Protein AF-A0A7S4PEE1-F1 (afdb_monomer)

Radius of gyration: 22.53 Å; Cα contacts (8 Å, |Δi|>4): 387; chains: 1; bounding box: 58×40×66 Å

Nearest PDB structures (foldseek):
  5b7s-assembly1_B  TM=8.018E-01  e=1.193E-09  Thermococcus onnurineus NA1
  8ztp-assembly1_B  TM=8.284E-01  e=3.392E-07  Mycoplasmoides pneumoniae 19294
  1qz9-assembly1_A-2  TM=7.406E-01  e=3.010E-06  Pseudomonas fluorescens
  5v1x-assembly2_D  TM=5.274E-01  e=1.850E-03  Neurospora crassa OR74A
  5uts-assembly4_A  TM=5.933E-01  e=1.191E-02  Neurospora crassa OR74A

pLDDT: mean 91.36, std 9.83, range [43.38, 98.56]

InterPro domains:
  IPR000192 Aminotransferase class V domain [PF00266] (47-236)
  IPR015421 Pyridoxal phosphate-dependent transferase, major domain [G3DSA:3.40.640.10] (2-152)
  IPR015424 Pyridoxal phosphate-dependent transferase [SSF53383] (45-246)

Secondary structure (DSSP, 8-state):
-PPEEEEEEEESB-TTT-BBP-TTHHHHHHTTHHHHHHT--S-EEEEEEEE-TTHHHHS---SSSS---SEEEEEHHHHHS-STT-EEEEE-GGGGGG----S--TTSEEEE-SSSS-EEE-SSHHHHH--SS--HHHHHHHHHHHHHHHHH-HHHHHHHHHHHHHHHHHHHHH-B-TTS-BSEEEESSPTT--TTTB-S--EEEEB-TTSPBPPHHHHHHHHHHTT-----S--S-HHHHHHHH---GGGG--

Organism: Guillardia theta (NCBI:txid55529)

Mean predicted aligned error: 5.81 Å

Sequence (254 aa):
EQTTFSLFAFPAECNFSGQKLDLSWTERVQAGALNQLLGCGGDTRWKVLLDAAKHASTSPLRLDGEHKPDFITLSFYKMFGYPTGLGALLIRRESAACLEKKTFAGGTVLAARADDDMFVLRESLHERLEDGTIPFLSIMAAELGLRHLEEIGMEGIEQHTWSLRDFFASELGKMRHANGRKAAMVYGPPPSSPSSAVGSICCFNMLQPAGGLLDYSHVEELACLVGINLRTGSFCNPGANKEMLGHTSEDVEL

Solvent-accessible surface area (backbone atoms only — not comparable to full-atom values): 14707 Å² total; per-residue (Å²): 133,86,84,45,73,42,82,48,74,50,55,44,22,40,91,60,34,9,32,38,50,75,59,67,53,40,60,44,36,58,72,42,52,54,32,68,74,70,66,46,90,68,74,57,48,50,41,33,35,35,36,29,35,59,31,52,36,48,34,73,79,65,84,86,48,92,62,75,52,39,28,37,38,41,35,44,28,58,47,58,66,44,37,77,99,47,64,48,75,50,66,34,76,91,49,52,80,76,68,75,78,92,72,79,50,55,73,10,50,74,49,72,52,92,92,49,95,53,67,40,63,40,89,51,69,62,47,46,72,45,67,42,82,74,64,60,70,46,54,59,42,40,52,55,38,53,52,52,45,63,75,67,33,43,67,55,45,25,55,52,40,25,50,54,28,35,52,51,49,44,53,44,68,66,39,55,37,97,87,70,41,59,31,41,48,77,46,57,71,60,63,86,60,52,69,86,47,30,47,59,46,72,33,69,47,46,33,34,88,89,64,47,78,46,62,58,68,61,53,43,54,57,32,48,78,73,74,40,86,69,95,72,81,86,64,104,42,66,66,59,48,32,71,76,70,64,49,52,79,72,77,71,62,128

Foldseek 3Di:
DDAAEDEDEDECADPAQQFGDDLVVQVCVQVPVVCVVVVVVPRHGYAYEYECQQVLQQADDDCPDPRHGQWYKYDLCSNFNDDPPDIDIDGDPVSLVVPDDPDAAPQQWPDDDPVDGDTHGDPDSCSNVPHDDDPVVRVVVSVVSVVVCVVCDSVNSLVVLLVVLLVVQVVQQPDADPVRHRQKDWHHDHRPDDSSGGGNDIHMFGADNVGHTDDVVVVQVVCVVVPHHDDDDDDPCVPCCCVPVVDDPVNVDD

Structure (mmCIF, N/CA/C/O backbone):
data_AF-A0A7S4PEE1-F1
#
_entry.id   AF-A0A7S4PEE1-F1
#
loop_
_atom_site.group_PDB
_atom_site.id
_atom_site.type_symbol
_atom_site.label_atom_id
_atom_site.label_alt_id
_atom_site.label_comp_id
_atom_site.label_asym_id
_atom_site.label_entity_id
_atom_site.label_seq_id
_atom_site.pdbx_PDB_ins_code
_atom_site.Cartn_x
_atom_site.Cartn_y
_atom_site.Cartn_z
_atom_si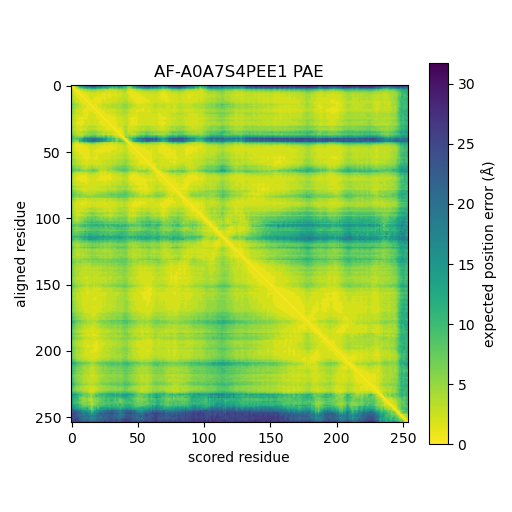te.occupancy
_atom_site.B_iso_or_equiv
_atom_site.auth_seq_id
_atom_site.auth_comp_id
_atom_site.auth_asym_id
_atom_site.auth_atom_id
_atom_site.pdbx_PDB_model_num
ATOM 1 N N . GLU A 1 1 ? 33.370 2.812 -14.722 1.00 50.28 1 GLU A N 1
ATOM 2 C CA . GLU A 1 1 ? 32.944 2.264 -13.418 1.00 50.28 1 GLU A CA 1
ATOM 3 C C . GLU A 1 1 ? 31.461 1.947 -13.481 1.00 50.28 1 GLU A C 1
ATOM 5 O O . GLU A 1 1 ? 30.695 2.774 -13.967 1.00 50.28 1 GLU A O 1
ATOM 10 N N . GLN A 1 2 ? 31.069 0.733 -13.098 1.00 65.31 2 GLN A N 1
ATOM 11 C CA . GLN A 1 2 ? 29.665 0.329 -13.080 1.00 65.31 2 GLN A CA 1
ATOM 12 C C . GLN A 1 2 ? 29.010 0.952 -11.844 1.00 65.31 2 GLN A C 1
ATOM 14 O O . GLN A 1 2 ? 29.495 0.777 -10.732 1.00 65.31 2 GLN A O 1
ATOM 19 N N . THR A 1 3 ? 27.955 1.743 -12.041 1.00 79.62 3 THR A N 1
ATOM 20 C CA . THR A 1 3 ? 27.222 2.348 -10.922 1.00 79.62 3 THR A CA 1
ATOM 21 C C . THR A 1 3 ? 26.394 1.266 -10.236 1.00 79.62 3 THR A C 1
ATOM 23 O O . THR A 1 3 ? 25.514 0.685 -10.865 1.00 79.62 3 THR A O 1
ATOM 26 N N . THR A 1 4 ? 26.659 1.002 -8.957 1.00 88.06 4 THR A N 1
ATOM 27 C CA . THR A 1 4 ? 25.828 0.106 -8.143 1.00 88.06 4 THR A CA 1
ATOM 28 C C . THR A 1 4 ? 24.568 0.844 -7.696 1.00 88.06 4 THR A C 1
ATOM 30 O O . THR A 1 4 ? 24.639 1.991 -7.246 1.00 88.06 4 THR A O 1
ATOM 33 N N . PHE A 1 5 ? 23.414 0.188 -7.820 1.00 91.88 5 PHE A N 1
ATOM 34 C CA . PHE A 1 5 ? 22.136 0.698 -7.329 1.00 91.88 5 PHE A CA 1
ATOM 35 C C . PHE A 1 5 ? 21.636 -0.148 -6.159 1.00 91.88 5 PHE A C 1
ATOM 37 O O . PHE A 1 5 ? 21.663 -1.376 -6.222 1.00 91.88 5 PHE A O 1
ATOM 44 N N . SER A 1 6 ? 21.126 0.519 -5.127 1.00 93.88 6 SER A N 1
ATOM 45 C CA . SER A 1 6 ? 20.421 -0.103 -4.002 1.00 93.88 6 SER A CA 1
ATOM 46 C C . SER A 1 6 ? 18.966 0.350 -3.996 1.00 93.88 6 SER A C 1
ATOM 48 O O . SER A 1 6 ? 18.665 1.462 -4.423 1.00 93.88 6 SER A O 1
ATOM 50 N N . LEU A 1 7 ? 18.055 -0.491 -3.506 1.00 95.44 7 LEU A N 1
ATOM 51 C CA . LEU A 1 7 ? 16.626 -0.184 -3.455 1.00 95.44 7 LEU A CA 1
ATOM 52 C C . LEU A 1 7 ? 16.170 0.007 -2.010 1.00 95.44 7 LEU A C 1
ATOM 54 O O . LEU A 1 7 ? 16.352 -0.877 -1.176 1.00 95.44 7 LEU A O 1
ATOM 58 N N . PHE A 1 8 ? 15.531 1.137 -1.738 1.00 97.06 8 PHE A N 1
ATOM 59 C CA . PHE A 1 8 ? 14.752 1.359 -0.530 1.00 97.06 8 PHE A CA 1
ATOM 60 C C . PHE A 1 8 ? 13.270 1.323 -0.890 1.00 97.06 8 PHE A C 1
ATOM 62 O O . PHE A 1 8 ? 12.817 2.101 -1.730 1.00 97.06 8 PHE A O 1
ATOM 69 N N . ALA A 1 9 ? 12.523 0.412 -0.272 1.00 97.62 9 ALA A N 1
ATOM 70 C CA . ALA A 1 9 ? 11.093 0.262 -0.497 1.00 97.62 9 ALA A CA 1
ATOM 71 C C . ALA A 1 9 ? 10.323 0.556 0.790 1.00 97.62 9 ALA A C 1
ATOM 73 O O . ALA A 1 9 ? 10.669 0.029 1.847 1.00 97.62 9 ALA A O 1
ATOM 74 N N . PHE A 1 10 ? 9.274 1.372 0.703 1.00 96.88 10 PHE A N 1
ATOM 75 C CA . PHE A 1 10 ? 8.398 1.652 1.841 1.00 96.88 10 PHE A CA 1
ATOM 76 C C . PHE A 1 10 ? 6.953 1.897 1.386 1.00 96.88 10 PHE A C 1
ATOM 78 O O . PHE A 1 10 ? 6.737 2.370 0.267 1.00 96.88 10 PHE A O 1
ATOM 85 N N . PRO A 1 11 ? 5.949 1.560 2.216 1.00 96.31 11 PRO A N 1
ATOM 86 C CA . PRO A 1 11 ? 4.557 1.806 1.877 1.00 96.31 11 PRO A CA 1
ATOM 87 C C . PRO A 1 11 ? 4.193 3.280 2.049 1.00 96.31 11 PRO A C 1
ATOM 89 O O . PRO A 1 11 ? 4.623 3.924 3.001 1.00 96.31 11 PRO A O 1
ATOM 92 N N . ALA A 1 12 ? 3.331 3.793 1.175 1.00 97.12 12 ALA A N 1
ATOM 93 C CA . ALA A 1 12 ? 2.691 5.095 1.359 1.00 97.12 12 ALA A CA 1
ATOM 94 C C . ALA A 1 12 ? 1.651 5.061 2.497 1.00 97.12 12 ALA A C 1
ATOM 96 O O . ALA A 1 12 ? 1.505 6.030 3.236 1.00 97.12 12 ALA A O 1
ATOM 97 N N . GLU A 1 13 ? 0.965 3.925 2.671 1.00 96.38 13 GLU A N 1
ATOM 98 C CA . GLU A 1 13 ? -0.002 3.680 3.747 1.00 96.38 13 GLU A CA 1
ATOM 99 C C . GLU A 1 13 ? 0.229 2.291 4.353 1.00 96.38 13 GLU A C 1
ATOM 101 O O . GLU A 1 13 ? 0.252 1.280 3.645 1.00 96.38 13 GLU A O 1
ATOM 106 N N . CYS A 1 14 ? 0.377 2.229 5.674 1.00 94.06 14 CYS A N 1
ATOM 107 C CA . CYS A 1 14 ? 0.522 0.983 6.411 1.00 94.06 14 CYS A CA 1
ATOM 108 C C . CYS A 1 14 ? -0.762 0.148 6.325 1.00 94.06 14 CYS A C 1
ATOM 110 O O . CYS A 1 14 ? -1.824 0.565 6.783 1.00 94.06 14 CYS A O 1
ATOM 112 N N . ASN A 1 15 ? -0.648 -1.078 5.812 1.00 91.50 15 ASN A N 1
ATOM 113 C CA . ASN A 1 15 ? -1.762 -2.025 5.691 1.00 91.50 15 ASN A CA 1
ATOM 114 C C . ASN A 1 15 ? -2.318 -2.548 7.034 1.00 91.50 15 ASN A C 1
ATOM 116 O O . ASN A 1 15 ? -3.347 -3.219 7.025 1.00 91.50 15 ASN A O 1
ATOM 120 N N . PHE A 1 16 ? -1.644 -2.263 8.154 1.00 91.56 16 PHE A N 1
ATOM 121 C CA . PHE A 1 16 ? -2.054 -2.647 9.506 1.00 91.56 16 PHE A CA 1
ATOM 122 C C . PHE A 1 16 ? -2.686 -1.471 10.258 1.00 91.56 16 PHE A C 1
ATOM 124 O O . PHE A 1 16 ? -3.831 -1.544 10.684 1.00 91.56 16 PHE A O 1
ATOM 131 N N . SER A 1 17 ? -1.956 -0.364 10.417 1.00 91.62 17 SER A N 1
ATOM 132 C CA . SER A 1 17 ? -2.408 0.775 11.229 1.00 91.62 17 SER A CA 1
ATOM 133 C C . SER A 1 17 ? -3.211 1.812 10.443 1.00 91.62 17 SER A C 1
ATOM 135 O O . SER A 1 17 ? -3.783 2.720 11.044 1.00 91.62 17 SER A O 1
ATOM 137 N N . GLY A 1 18 ? -3.199 1.740 9.109 1.00 94.50 18 GLY A N 1
ATOM 138 C CA . GLY A 1 18 ? -3.720 2.793 8.237 1.00 94.50 18 GLY A CA 1
ATOM 139 C C . GLY A 1 18 ? -2.886 4.068 8.245 1.00 94.50 18 GLY A C 1
ATOM 140 O O . GLY A 1 18 ? -3.277 5.038 7.609 1.00 94.50 18 GLY A O 1
ATOM 141 N N . GLN A 1 19 ? -1.761 4.112 8.961 1.00 96.00 19 GLN A N 1
ATOM 142 C CA . GLN A 1 19 ? -0.909 5.296 9.009 1.00 96.00 19 GLN A CA 1
ATOM 143 C C . GLN A 1 19 ? -0.337 5.597 7.623 1.00 96.00 19 GLN A C 1
ATOM 145 O O . GLN A 1 19 ? 0.240 4.709 6.994 1.00 96.00 19 GLN A O 1
ATOM 150 N N . LYS A 1 20 ? -0.450 6.849 7.181 1.00 96.56 20 LYS A N 1
ATOM 151 C CA . LYS A 1 20 ? 0.252 7.351 5.998 1.00 96.56 20 LYS A CA 1
ATOM 152 C C . LYS A 1 20 ? 1.668 7.761 6.396 1.00 96.56 20 LYS A C 1
ATOM 154 O O . LYS A 1 20 ? 1.852 8.463 7.392 1.00 96.56 20 LYS A O 1
ATOM 159 N N . LEU A 1 21 ? 2.664 7.245 5.679 1.00 95.38 21 LEU A N 1
ATOM 160 C CA . LEU A 1 21 ? 4.075 7.463 6.000 1.00 95.38 21 LEU A CA 1
ATOM 161 C C . LEU A 1 21 ? 4.574 8.786 5.410 1.00 95.38 21 LEU A C 1
ATOM 163 O O . LEU A 1 21 ? 4.029 9.304 4.437 1.00 95.38 21 LEU A O 1
ATOM 167 N N . ASP A 1 22 ? 5.638 9.315 6.009 1.00 95.12 22 ASP A N 1
ATOM 168 C CA . ASP A 1 22 ? 6.299 10.527 5.538 1.00 95.12 22 ASP A CA 1
ATOM 169 C C . ASP A 1 22 ? 7.005 10.270 4.200 1.00 95.12 22 ASP A C 1
ATOM 171 O O . ASP A 1 22 ? 8.029 9.587 4.122 1.00 95.12 22 ASP A O 1
ATOM 175 N N . LEU A 1 23 ? 6.447 10.841 3.134 1.00 96.06 23 LEU A N 1
ATOM 176 C CA . LEU A 1 23 ? 6.973 10.687 1.784 1.00 96.06 23 LEU A CA 1
ATOM 177 C C . LEU A 1 23 ? 8.313 11.412 1.579 1.00 96.06 23 LEU A C 1
ATOM 179 O O . LEU A 1 23 ? 9.017 11.061 0.628 1.00 96.06 23 LEU A O 1
ATOM 183 N N . SER A 1 24 ? 8.720 12.315 2.489 1.00 96.31 24 SER A N 1
ATOM 184 C CA . SER A 1 24 ? 10.022 13.010 2.457 1.00 96.31 24 SER A CA 1
ATOM 185 C C . SER A 1 24 ? 11.221 12.065 2.562 1.00 96.31 24 SER A C 1
ATOM 187 O O . SER A 1 24 ? 12.362 12.418 2.244 1.00 96.31 24 SER A O 1
ATOM 189 N N . TRP A 1 25 ? 10.983 10.824 2.998 1.00 96.81 25 TRP A N 1
ATOM 190 C CA . TRP A 1 25 ? 11.991 9.769 2.975 1.00 96.81 25 TRP A CA 1
ATOM 191 C C . TRP A 1 25 ? 12.516 9.527 1.566 1.00 96.81 25 TRP A C 1
ATOM 193 O O . TRP A 1 25 ? 13.685 9.185 1.414 1.00 96.81 25 TRP A O 1
ATOM 203 N N . THR A 1 26 ? 11.692 9.769 0.548 1.00 97.06 26 THR A N 1
ATOM 204 C CA . THR A 1 26 ? 12.081 9.674 -0.856 1.00 97.06 26 THR A CA 1
ATOM 205 C C . THR A 1 26 ? 13.315 10.524 -1.147 1.00 97.06 26 THR A C 1
ATOM 207 O O . THR A 1 26 ? 14.362 9.994 -1.524 1.00 97.06 26 THR A O 1
ATOM 210 N N . GLU A 1 27 ? 13.230 11.827 -0.893 1.00 96.00 27 GLU A N 1
ATOM 211 C CA . GLU A 1 27 ? 14.296 12.781 -1.202 1.00 96.00 27 GLU A CA 1
ATOM 212 C C . GLU A 1 27 ? 15.508 12.542 -0.305 1.00 96.00 27 GLU A C 1
ATOM 214 O O . GLU A 1 27 ? 16.647 12.561 -0.769 1.00 96.00 27 GLU A O 1
ATOM 219 N N . ARG A 1 28 ? 15.278 12.257 0.982 1.00 96.12 28 ARG A N 1
ATOM 220 C CA . ARG A 1 28 ? 16.356 11.985 1.946 1.00 96.12 28 ARG A CA 1
ATOM 221 C C . ARG A 1 28 ? 17.183 10.769 1.538 1.00 96.12 28 ARG A C 1
ATOM 223 O O . ARG A 1 28 ? 18.412 10.803 1.614 1.00 96.12 28 ARG A O 1
ATOM 230 N N . VAL A 1 29 ? 16.526 9.696 1.109 1.00 95.88 29 VAL A N 1
ATOM 231 C CA . VAL A 1 29 ? 17.192 8.463 0.680 1.00 95.88 29 VAL A CA 1
ATOM 232 C C . VAL A 1 29 ? 17.929 8.678 -0.638 1.00 95.88 29 VAL A C 1
ATOM 234 O O . VAL A 1 29 ? 19.100 8.310 -0.730 1.00 95.88 29 VAL A O 1
ATOM 237 N N . GLN A 1 30 ? 17.302 9.336 -1.618 1.00 94.62 30 GLN A N 1
ATOM 238 C CA . GLN A 1 30 ? 17.948 9.693 -2.888 1.00 94.62 30 GLN A CA 1
ATOM 239 C C . GLN A 1 30 ? 19.162 10.620 -2.682 1.00 94.62 30 GLN A C 1
ATOM 241 O O . GLN A 1 30 ? 20.153 10.498 -3.401 1.00 94.62 30 GLN A O 1
ATOM 246 N N . ALA A 1 31 ? 19.136 11.480 -1.657 1.00 93.50 31 ALA A N 1
ATOM 247 C CA . ALA A 1 31 ? 20.257 12.328 -1.241 1.00 93.50 31 ALA A CA 1
ATOM 248 C C . ALA A 1 31 ? 21.351 11.586 -0.441 1.00 93.50 31 ALA A C 1
ATOM 250 O O . ALA A 1 31 ? 22.338 12.196 -0.031 1.00 93.50 31 ALA A O 1
ATOM 251 N N . GLY A 1 32 ? 21.208 10.276 -0.217 1.00 91.94 32 GLY A N 1
ATOM 252 C CA . GLY A 1 32 ? 22.234 9.444 0.411 1.00 91.94 32 GLY A CA 1
ATOM 253 C C . GLY A 1 32 ? 22.136 9.320 1.933 1.00 91.94 32 GLY A C 1
ATOM 254 O O . GLY A 1 32 ? 23.104 8.884 2.555 1.00 91.94 32 GLY A O 1
ATOM 255 N N . ALA A 1 33 ? 20.992 9.630 2.555 1.00 93.50 33 ALA A N 1
ATOM 256 C CA . ALA A 1 33 ? 20.817 9.455 4.004 1.00 93.50 33 ALA A CA 1
ATOM 257 C C . ALA A 1 33 ? 21.117 8.017 4.477 1.00 93.50 33 ALA A C 1
ATOM 259 O O . ALA A 1 33 ? 21.686 7.823 5.551 1.00 93.50 33 ALA A O 1
ATOM 260 N N . LEU A 1 34 ? 20.796 7.004 3.663 1.00 93.25 34 LEU A N 1
ATOM 261 C CA . LEU A 1 34 ? 21.088 5.605 3.994 1.00 93.25 34 LEU A CA 1
ATOM 262 C C . LEU A 1 34 ? 22.569 5.243 3.867 1.00 93.25 34 LEU A C 1
ATOM 264 O O . LEU A 1 34 ? 23.019 4.366 4.596 1.00 93.25 34 LEU A O 1
ATOM 268 N N . ASN A 1 35 ? 23.341 5.939 3.025 1.00 90.88 35 ASN A N 1
ATOM 269 C CA . ASN A 1 35 ? 24.792 5.736 2.964 1.00 90.88 35 ASN A CA 1
ATOM 270 C C . ASN A 1 35 ? 25.446 6.093 4.304 1.00 90.88 35 ASN A C 1
ATOM 272 O O . ASN A 1 35 ? 26.282 5.353 4.814 1.00 90.88 35 ASN A O 1
ATOM 276 N N . GLN A 1 36 ? 24.999 7.193 4.916 1.00 84.88 36 GLN A N 1
ATOM 277 C CA . GLN A 1 36 ? 25.465 7.610 6.239 1.00 84.88 36 GLN A CA 1
ATOM 278 C C . GLN A 1 36 ? 25.001 6.645 7.334 1.00 84.88 36 GLN A C 1
ATOM 280 O O . GLN A 1 36 ? 25.796 6.260 8.187 1.00 84.88 36 GLN A O 1
ATOM 285 N N . LEU A 1 37 ? 23.727 6.237 7.300 1.00 89.12 37 LEU A N 1
ATOM 286 C CA . LEU A 1 37 ? 23.137 5.375 8.326 1.00 89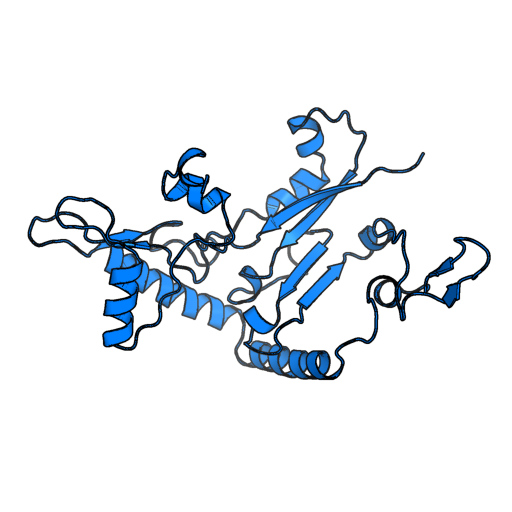.12 37 LEU A CA 1
ATOM 287 C C . LEU A 1 37 ? 23.744 3.965 8.343 1.00 89.12 37 LEU A C 1
ATOM 289 O O . LEU A 1 37 ? 23.946 3.399 9.413 1.00 89.12 37 LEU A O 1
ATOM 293 N N . LEU A 1 38 ? 24.005 3.392 7.167 1.00 89.19 38 LEU A N 1
ATOM 294 C CA . LEU A 1 38 ? 24.466 2.009 7.021 1.00 89.19 38 LEU A CA 1
ATOM 295 C C . LEU A 1 38 ? 25.992 1.889 6.909 1.00 89.19 38 LEU A C 1
ATOM 297 O O . LEU A 1 38 ? 26.509 0.777 6.839 1.00 89.19 38 LEU A O 1
ATOM 301 N N . GLY A 1 39 ? 26.720 3.009 6.867 1.00 83.44 39 GLY A N 1
ATOM 302 C CA . GLY A 1 39 ? 28.176 3.007 6.717 1.00 83.44 39 GLY A CA 1
ATOM 303 C C . GLY A 1 39 ? 28.666 2.474 5.365 1.00 83.44 39 GLY A C 1
ATOM 304 O O . GLY A 1 39 ? 29.841 2.140 5.232 1.00 83.44 39 GLY A O 1
ATOM 305 N N . CYS A 1 40 ? 27.798 2.388 4.353 1.00 75.12 40 CYS A N 1
ATOM 306 C CA . CYS A 1 40 ? 28.212 2.124 2.979 1.00 75.12 40 CYS A CA 1
ATOM 307 C C . CYS A 1 40 ? 28.814 3.419 2.422 1.00 75.12 40 CYS A C 1
ATOM 309 O O . CYS A 1 40 ? 28.091 4.387 2.206 1.00 75.12 40 CYS A O 1
ATOM 311 N N . GLY A 1 41 ? 30.139 3.457 2.251 1.00 65.88 41 GLY A N 1
ATOM 312 C CA . GLY A 1 41 ? 30.971 4.645 1.996 1.00 65.88 41 GLY A CA 1
ATOM 313 C C . GLY A 1 41 ? 30.739 5.405 0.680 1.00 65.88 41 GLY A C 1
ATOM 314 O O . GLY A 1 41 ? 31.697 5.839 0.057 1.00 65.88 41 GLY A O 1
ATOM 315 N N . GLY A 1 42 ? 29.488 5.599 0.257 1.00 67.31 42 GLY A N 1
ATOM 316 C CA . GLY A 1 42 ? 29.107 6.282 -0.981 1.00 67.31 42 GLY A CA 1
ATOM 317 C C . GLY A 1 42 ? 29.052 5.379 -2.216 1.00 67.31 42 GLY A C 1
ATOM 318 O O . GLY A 1 42 ? 28.708 5.861 -3.291 1.00 67.31 42 GLY A O 1
ATOM 319 N N . ASP A 1 43 ? 29.324 4.080 -2.069 1.00 78.31 43 ASP A N 1
ATOM 320 C CA . ASP A 1 43 ? 29.515 3.144 -3.191 1.00 78.31 43 ASP A CA 1
ATOM 321 C C . ASP A 1 43 ? 28.232 2.776 -3.958 1.00 78.31 43 ASP A C 1
ATOM 323 O O . ASP A 1 43 ? 28.289 2.109 -4.992 1.00 78.31 43 ASP A O 1
ATOM 327 N N . THR A 1 44 ? 27.060 3.186 -3.467 1.00 89.00 44 THR A N 1
ATOM 328 C CA . THR A 1 44 ? 25.769 2.875 -4.088 1.00 89.00 44 THR A CA 1
ATOM 329 C C . THR A 1 44 ? 24.877 4.102 -4.218 1.00 89.00 44 THR A C 1
ATOM 331 O O . THR A 1 44 ? 24.847 4.989 -3.355 1.00 89.00 44 THR A O 1
ATOM 334 N N . ARG A 1 45 ? 24.110 4.136 -5.309 1.00 91.62 45 ARG A N 1
ATOM 335 C CA . ARG A 1 45 ? 23.026 5.096 -5.515 1.00 91.62 45 ARG A CA 1
ATOM 336 C C . ARG A 1 45 ? 21.709 4.462 -5.107 1.00 91.62 45 ARG A C 1
ATOM 338 O O . ARG A 1 45 ? 21.277 3.470 -5.694 1.00 91.62 45 ARG A O 1
ATOM 345 N N . TRP A 1 46 ? 21.051 5.064 -4.127 1.00 94.81 46 TRP A N 1
ATOM 346 C CA . TRP A 1 46 ? 19.751 4.595 -3.678 1.00 94.81 46 TRP A CA 1
ATOM 347 C C . TRP A 1 46 ? 18.645 5.007 -4.645 1.00 94.81 46 TRP A C 1
ATOM 349 O O . TRP A 1 46 ? 18.573 6.149 -5.099 1.00 94.81 46 TRP A O 1
ATOM 359 N N . LYS A 1 47 ? 17.780 4.043 -4.939 1.00 96.88 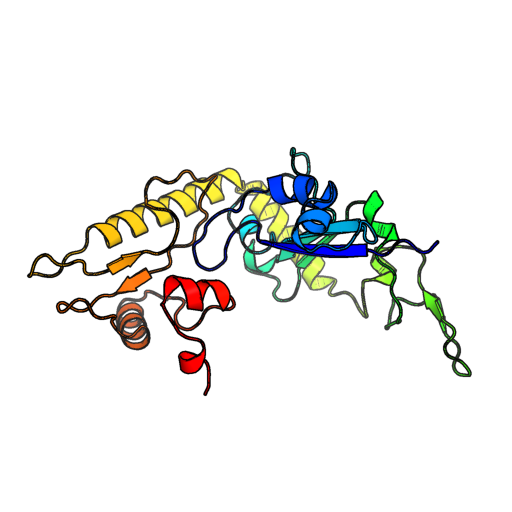47 LYS A N 1
ATOM 360 C CA . LYS A 1 47 ? 16.516 4.196 -5.644 1.00 96.88 47 LYS A CA 1
ATOM 361 C C . LYS A 1 47 ? 15.378 3.946 -4.672 1.00 96.88 47 LYS A C 1
ATOM 363 O O . LYS A 1 47 ? 15.507 3.123 -3.766 1.00 96.88 47 LYS A O 1
ATOM 368 N N . VAL A 1 48 ? 14.273 4.653 -4.860 1.00 98.25 48 VAL A N 1
ATOM 369 C CA . VAL A 1 48 ? 13.118 4.600 -3.965 1.00 98.25 48 VAL A CA 1
ATOM 370 C C . VAL A 1 48 ? 11.925 3.977 -4.675 1.00 98.25 48 VAL A C 1
ATOM 372 O O . VAL A 1 48 ? 11.475 4.479 -5.706 1.00 98.25 48 VAL A O 1
ATOM 375 N N . LEU A 1 49 ? 11.396 2.902 -4.091 1.00 98.50 49 LEU A N 1
ATOM 376 C CA . LEU A 1 49 ? 10.131 2.289 -4.477 1.00 98.50 49 LEU A CA 1
ATOM 377 C C . LEU A 1 49 ? 9.062 2.608 -3.432 1.00 98.50 49 LEU A C 1
ATOM 379 O O . LEU A 1 49 ? 9.135 2.165 -2.288 1.00 98.50 49 LEU A O 1
ATOM 383 N N . LEU A 1 50 ? 8.061 3.376 -3.844 1.00 98.50 50 LEU A N 1
ATOM 384 C CA . LEU A 1 50 ? 6.896 3.672 -3.028 1.00 98.50 50 LEU A CA 1
ATOM 385 C C . LEU A 1 50 ? 5.824 2.608 -3.275 1.00 98.50 50 LEU A C 1
ATOM 387 O O . LEU A 1 50 ? 5.252 2.539 -4.366 1.00 98.50 50 LEU A O 1
ATOM 391 N N . ASP A 1 51 ? 5.524 1.794 -2.265 1.00 97.94 51 ASP A N 1
ATOM 392 C CA . ASP A 1 51 ? 4.370 0.899 -2.326 1.00 97.94 51 ASP A CA 1
ATOM 393 C C . ASP A 1 51 ? 3.081 1.687 -2.068 1.00 97.94 51 ASP A C 1
ATOM 395 O O . ASP A 1 51 ? 2.713 1.987 -0.930 1.00 97.94 51 ASP A O 1
ATOM 399 N N . ALA A 1 52 ? 2.389 2.040 -3.152 1.00 97.88 52 ALA A N 1
ATOM 400 C CA . ALA A 1 52 ? 1.128 2.767 -3.112 1.00 97.88 52 ALA A CA 1
ATOM 401 C C . ALA A 1 52 ? -0.090 1.837 -3.209 1.00 97.88 52 ALA A C 1
ATOM 403 O O . ALA A 1 52 ? -1.215 2.325 -3.306 1.00 97.88 52 ALA A O 1
ATOM 404 N N . ALA A 1 53 ? 0.076 0.510 -3.146 1.00 96.50 53 ALA A N 1
ATOM 405 C CA . ALA A 1 53 ? -1.019 -0.427 -3.381 1.00 96.50 53 ALA A CA 1
ATOM 406 C C . ALA A 1 53 ? -2.158 -0.279 -2.362 1.00 96.50 53 ALA A C 1
ATOM 408 O O . ALA A 1 53 ? -3.323 -0.400 -2.738 1.00 96.50 53 ALA A O 1
ATOM 409 N N . LYS A 1 54 ? -1.851 -0.035 -1.076 1.00 95.44 54 LYS A N 1
ATOM 410 C CA . LYS A 1 54 ? -2.895 0.302 -0.091 1.00 95.44 54 LYS A CA 1
ATOM 411 C C . LYS A 1 54 ? -3.320 1.766 -0.202 1.00 95.44 54 LYS A C 1
ATOM 413 O O . LYS A 1 54 ? -4.516 2.017 -0.221 1.00 95.44 54 LYS A O 1
ATOM 418 N N . HIS A 1 55 ? -2.388 2.708 -0.314 1.00 97.44 55 HIS A N 1
ATOM 419 C CA . HIS A 1 55 ? -2.710 4.142 -0.369 1.00 97.44 55 HIS A CA 1
ATOM 420 C C . HIS A 1 55 ? -3.689 4.478 -1.502 1.00 97.44 55 HIS A C 1
ATOM 422 O O . HIS A 1 55 ? -4.742 5.061 -1.267 1.00 97.44 55 HIS A O 1
ATOM 428 N N . ALA A 1 56 ? -3.406 4.017 -2.721 1.00 97.19 56 ALA A N 1
ATOM 429 C CA . ALA A 1 56 ? -4.226 4.290 -3.900 1.00 97.19 56 ALA A CA 1
ATOM 430 C C . ALA A 1 56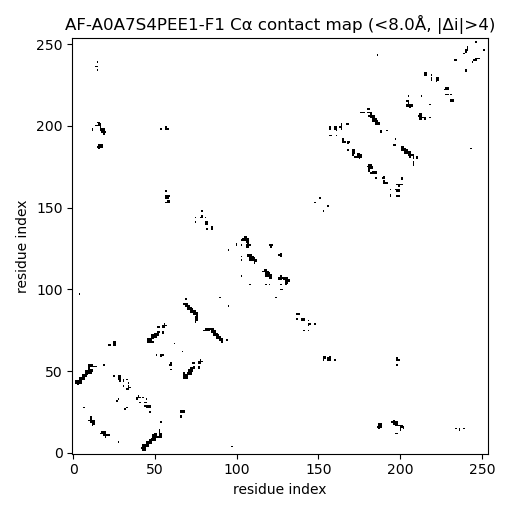 ? -5.638 3.679 -3.831 1.00 97.19 56 ALA A C 1
ATOM 432 O O . ALA A 1 56 ? -6.490 4.054 -4.628 1.00 97.19 56 ALA A O 1
ATOM 433 N N . SER A 1 57 ? -5.907 2.758 -2.892 1.00 96.19 57 SER A N 1
ATOM 434 C CA . SER A 1 57 ? -7.252 2.186 -2.720 1.00 96.19 57 SER A CA 1
ATOM 435 C C . SER A 1 57 ? -8.279 3.195 -2.219 1.00 96.19 57 SER A C 1
ATOM 437 O O . SER A 1 57 ? -9.453 3.097 -2.553 1.00 96.19 57 SER A O 1
ATOM 439 N N . THR A 1 58 ? -7.845 4.150 -1.397 1.00 96.94 58 THR A N 1
ATOM 440 C CA . THR A 1 58 ? -8.746 5.059 -0.675 1.00 96.94 58 THR A CA 1
ATOM 441 C C . THR A 1 58 ? -8.188 6.470 -0.568 1.00 96.94 58 THR A C 1
ATOM 443 O O . THR A 1 58 ? -8.653 7.261 0.244 1.00 96.94 58 THR A O 1
ATOM 446 N N . SER A 1 59 ? -7.129 6.803 -1.301 1.00 96.69 59 SER A N 1
ATOM 447 C CA . SER A 1 59 ? -6.498 8.118 -1.226 1.00 96.69 59 SER A CA 1
ATOM 448 C C . SER A 1 59 ? -5.932 8.534 -2.579 1.00 96.69 59 SER A C 1
ATOM 450 O O . SER A 1 59 ? -5.444 7.682 -3.329 1.00 96.69 59 SER A O 1
ATOM 452 N N . PRO A 1 60 ? -5.989 9.834 -2.911 1.00 95.19 60 PRO A N 1
ATOM 453 C CA . PRO A 1 60 ? -5.478 10.328 -4.177 1.00 95.19 60 PRO A CA 1
ATOM 454 C C . PRO A 1 60 ? -3.963 10.111 -4.270 1.00 95.19 60 PRO A C 1
ATOM 456 O O . PRO A 1 60 ? -3.210 10.342 -3.317 1.00 95.19 60 PRO A O 1
ATOM 459 N N . LEU A 1 61 ? -3.511 9.681 -5.448 1.00 93.94 61 LEU A N 1
ATOM 460 C CA . LEU A 1 61 ? -2.097 9.547 -5.782 1.00 93.94 61 LEU A CA 1
ATOM 461 C C . LEU A 1 61 ? -1.698 10.669 -6.743 1.00 93.94 61 LEU A C 1
ATOM 463 O O . LEU A 1 61 ? -2.091 10.668 -7.907 1.00 93.94 61 LEU A O 1
ATOM 467 N N . ARG A 1 62 ? -0.901 11.624 -6.256 1.00 91.25 62 ARG A N 1
ATOM 468 C CA . ARG A 1 62 ? -0.459 12.788 -7.036 1.00 91.25 62 ARG A CA 1
ATOM 469 C C . ARG A 1 62 ? 0.950 12.577 -7.575 1.00 91.25 62 ARG A C 1
ATOM 471 O O . ARG A 1 62 ? 1.917 12.615 -6.822 1.00 91.25 62 ARG A O 1
ATOM 478 N N . LEU A 1 63 ? 1.067 12.358 -8.884 1.00 90.75 63 LEU A N 1
ATOM 479 C CA . LEU A 1 63 ? 2.358 12.143 -9.560 1.00 90.75 63 LEU A CA 1
ATOM 480 C C . LEU A 1 63 ? 3.110 13.458 -9.833 1.00 90.75 63 LEU A C 1
ATOM 482 O O . LEU A 1 63 ? 4.334 13.477 -10.004 1.00 90.75 63 LEU A O 1
ATOM 486 N N . ASP A 1 64 ? 2.386 14.573 -9.856 1.00 90.06 64 ASP A N 1
ATOM 487 C CA . ASP A 1 64 ? 2.893 15.933 -10.021 1.00 90.06 64 ASP A CA 1
ATOM 488 C C . ASP A 1 64 ? 3.341 16.581 -8.697 1.00 90.06 64 ASP A C 1
ATOM 490 O O . ASP A 1 64 ? 3.996 17.617 -8.740 1.00 90.06 64 ASP A O 1
ATOM 494 N N . GLY A 1 65 ? 3.116 15.926 -7.552 1.00 87.81 65 GLY A N 1
ATOM 495 C CA . GLY A 1 65 ? 3.460 16.427 -6.215 1.00 87.81 65 GLY A CA 1
ATOM 496 C C . GLY A 1 65 ? 4.959 16.594 -5.930 1.00 87.81 65 GLY A C 1
ATOM 497 O O . GLY A 1 65 ? 5.806 16.271 -6.757 1.00 87.81 65 GLY A O 1
ATOM 498 N N . GLU A 1 66 ? 5.293 17.087 -4.738 1.00 91.31 66 GLU A N 1
ATOM 499 C CA . GLU A 1 66 ? 6.680 17.347 -4.319 1.00 91.31 66 GLU A CA 1
ATOM 500 C C . GLU A 1 66 ? 7.539 16.078 -4.322 1.00 91.31 66 GLU A C 1
ATOM 502 O O . GLU A 1 66 ? 8.657 16.092 -4.835 1.00 91.31 66 GLU A O 1
ATOM 507 N N . HIS A 1 67 ? 6.980 14.969 -3.827 1.00 95.56 67 HIS A N 1
ATOM 508 C CA . HIS A 1 67 ? 7.744 13.747 -3.631 1.00 95.56 67 HIS A CA 1
ATOM 509 C C . HIS A 1 67 ? 7.880 12.920 -4.896 1.00 95.56 67 HIS A C 1
ATOM 511 O O . HIS A 1 67 ? 6.901 12.604 -5.581 1.00 95.56 67 HIS A O 1
ATOM 517 N N . LYS A 1 68 ? 9.120 12.557 -5.210 1.00 96.12 68 LYS A N 1
ATOM 518 C CA . LYS A 1 68 ? 9.508 12.100 -6.544 1.00 96.12 68 LYS A CA 1
ATOM 519 C C . LYS A 1 68 ? 10.186 10.714 -6.508 1.00 96.12 68 LYS A C 1
ATOM 521 O O . LYS A 1 68 ? 11.351 10.596 -6.892 1.00 96.12 68 LYS A O 1
ATOM 526 N N . PRO A 1 69 ? 9.462 9.634 -6.139 1.00 97.62 69 PRO A N 1
ATOM 527 C CA . PRO A 1 69 ? 10.040 8.293 -6.103 1.00 97.62 69 PRO A CA 1
ATOM 528 C C . PRO A 1 69 ? 10.463 7.824 -7.500 1.00 97.62 69 PRO A C 1
ATOM 530 O O . PRO A 1 69 ? 9.983 8.320 -8.531 1.00 97.62 69 PRO A O 1
ATOM 533 N N . ASP A 1 70 ? 11.394 6.872 -7.529 1.00 98.00 70 ASP A N 1
ATOM 534 C CA . ASP A 1 70 ? 11.869 6.244 -8.762 1.00 98.00 70 ASP A CA 1
ATOM 535 C C . ASP A 1 70 ? 10.837 5.259 -9.310 1.00 98.00 70 ASP A C 1
ATOM 537 O O . ASP A 1 70 ? 10.656 5.154 -10.526 1.00 98.00 70 ASP A O 1
ATOM 541 N N . PHE A 1 71 ? 10.148 4.571 -8.399 1.00 98.44 71 PHE A N 1
ATOM 542 C CA . PHE A 1 71 ? 9.168 3.544 -8.705 1.00 98.44 71 PHE A CA 1
ATOM 543 C C . PHE A 1 71 ? 7.934 3.683 -7.812 1.00 98.44 71 PHE A C 1
ATOM 545 O O . PHE A 1 71 ? 8.062 3.983 -6.625 1.00 98.44 71 PHE A O 1
ATOM 552 N N . ILE A 1 72 ? 6.745 3.429 -8.358 1.00 98.56 72 ILE A N 1
ATOM 553 C CA . ILE A 1 72 ? 5.495 3.354 -7.586 1.00 98.56 72 ILE A CA 1
ATOM 554 C C . ILE A 1 72 ? 4.756 2.074 -7.965 1.00 98.56 72 ILE A C 1
ATOM 556 O O . ILE A 1 72 ? 4.509 1.845 -9.150 1.00 98.56 72 ILE A O 1
ATOM 560 N N . THR A 1 73 ? 4.379 1.255 -6.984 1.00 98.06 73 THR A N 1
ATOM 561 C CA . THR A 1 73 ? 3.571 0.047 -7.222 1.00 98.06 73 THR A CA 1
ATOM 562 C C . THR A 1 73 ? 2.094 0.293 -6.931 1.00 98.06 73 THR A C 1
ATOM 564 O O . THR A 1 73 ? 1.727 0.962 -5.965 1.00 98.06 73 THR A O 1
ATOM 567 N N . LEU A 1 74 ? 1.231 -0.271 -7.777 1.00 97.50 74 LEU A N 1
ATOM 568 C CA . LEU A 1 74 ? -0.225 -0.156 -7.705 1.00 97.50 74 LEU A CA 1
ATOM 569 C C . LEU A 1 74 ? -0.893 -1.524 -7.789 1.00 97.50 74 LEU A C 1
ATOM 571 O O . LEU A 1 74 ? -0.366 -2.459 -8.392 1.00 97.50 74 LEU A O 1
ATOM 575 N N . SER A 1 75 ? -2.098 -1.619 -7.231 1.00 96.94 75 SER A N 1
ATOM 576 C CA . SER A 1 75 ? -2.918 -2.826 -7.272 1.00 96.94 75 SER A CA 1
ATOM 577 C C . SER A 1 75 ? -4.360 -2.476 -7.618 1.00 96.94 75 SER A C 1
ATOM 579 O O . SER A 1 75 ? -5.075 -1.894 -6.806 1.00 96.94 75 SER A O 1
ATOM 581 N N . PHE A 1 76 ? -4.797 -2.848 -8.819 1.00 97.19 76 PHE A N 1
ATOM 582 C CA . PHE A 1 76 ? -6.094 -2.424 -9.348 1.00 97.19 76 PHE A CA 1
ATOM 583 C C . PHE A 1 76 ? -7.280 -3.045 -8.607 1.00 97.19 76 PHE A C 1
ATOM 585 O O . PHE A 1 76 ? -8.242 -2.348 -8.298 1.00 97.19 76 PHE A O 1
ATOM 592 N N . TYR A 1 77 ? -7.185 -4.315 -8.199 1.00 96.00 77 TYR A N 1
ATOM 593 C CA . TYR A 1 77 ? -8.248 -4.930 -7.396 1.00 96.00 77 TYR A CA 1
ATOM 594 C C . TYR A 1 77 ? -8.435 -4.241 -6.033 1.00 96.00 77 TYR A C 1
ATOM 596 O O . TYR A 1 77 ? -9.539 -4.243 -5.500 1.00 96.00 77 TYR A O 1
ATOM 604 N N . LYS A 1 78 ? -7.386 -3.635 -5.457 1.00 95.62 78 LYS A N 1
ATOM 605 C CA . LYS A 1 78 ? -7.527 -2.864 -4.212 1.00 95.62 78 LYS A CA 1
ATOM 606 C C . LYS A 1 78 ? -8.231 -1.532 -4.450 1.00 95.62 78 LYS A C 1
ATOM 608 O O . LYS A 1 78 ? -8.888 -1.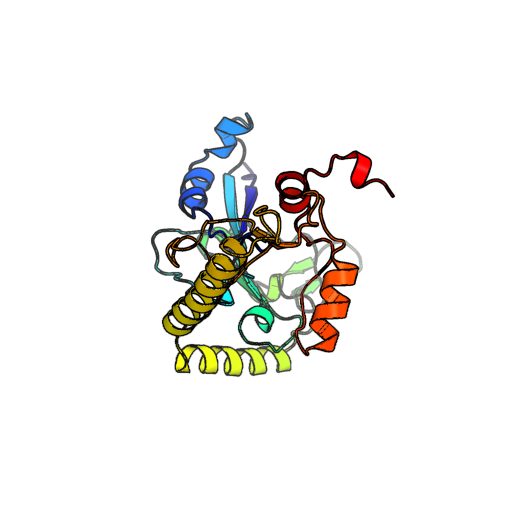039 -3.546 1.00 95.62 78 LYS A O 1
ATOM 613 N N . MET A 1 79 ? -8.077 -0.959 -5.642 1.00 96.50 79 MET A N 1
ATOM 614 C CA . MET A 1 79 ? -8.672 0.320 -6.023 1.00 96.50 79 MET A CA 1
ATOM 615 C C . MET A 1 79 ? -10.157 0.190 -6.374 1.00 96.50 79 MET A C 1
ATOM 617 O O . MET A 1 79 ? -10.947 1.039 -5.985 1.00 96.50 79 MET A O 1
ATOM 621 N N . PHE A 1 80 ? -10.544 -0.869 -7.091 1.00 94.94 80 PHE A N 1
ATOM 622 C CA . PHE A 1 80 ? -11.911 -1.013 -7.615 1.00 94.94 80 PHE A CA 1
ATOM 623 C C . PHE A 1 80 ? -12.400 -2.474 -7.731 1.00 94.94 80 PHE A C 1
ATOM 625 O O . PHE A 1 80 ? -13.336 -2.773 -8.465 1.00 94.94 80 PHE A O 1
ATOM 632 N N . GLY A 1 81 ? -11.791 -3.418 -7.006 1.00 94.25 81 GLY A N 1
ATOM 633 C CA . GLY A 1 81 ? -12.300 -4.789 -6.812 1.00 94.25 81 GLY A CA 1
ATOM 634 C C . GLY A 1 81 ? -11.987 -5.807 -7.918 1.00 94.25 81 GLY A C 1
ATOM 635 O O . GLY A 1 81 ? -11.803 -6.986 -7.622 1.00 94.25 81 GLY A O 1
ATOM 636 N N . TYR A 1 82 ? -11.870 -5.385 -9.178 1.00 94.06 82 TYR A N 1
ATOM 637 C CA . TYR A 1 82 ? -11.602 -6.260 -10.330 1.00 94.06 82 TYR A CA 1
ATOM 638 C C . TYR A 1 82 ? -10.810 -5.504 -11.402 1.00 94.06 82 TYR A C 1
ATOM 640 O O . TYR A 1 82 ? -11.174 -4.373 -11.680 1.00 94.06 82 TYR A O 1
ATOM 648 N N . PRO A 1 83 ? -9.794 -6.082 -12.067 1.00 95.12 83 PRO A N 1
ATOM 649 C CA . PRO A 1 83 ? -9.412 -7.492 -12.067 1.00 95.12 83 PRO A CA 1
ATOM 650 C C . PRO A 1 83 ? -8.438 -7.874 -10.950 1.00 95.12 83 PRO A C 1
ATOM 652 O O . PRO A 1 83 ? -7.538 -7.119 -10.578 1.00 95.12 83 PRO A O 1
ATOM 655 N N . THR A 1 84 ? -8.573 -9.103 -10.455 1.00 92.44 84 THR A N 1
ATOM 656 C CA . THR A 1 84 ? -7.595 -9.716 -9.549 1.00 92.44 84 THR A CA 1
ATOM 657 C C . THR A 1 84 ? -6.329 -10.109 -10.309 1.00 92.44 84 THR A C 1
ATOM 659 O O . THR A 1 84 ? -6.409 -10.605 -11.431 1.00 92.44 84 THR A O 1
ATOM 662 N N . GLY A 1 85 ? -5.159 -9.934 -9.689 1.00 90.94 85 GLY A N 1
ATOM 663 C CA . GLY A 1 85 ? -3.872 -10.344 -10.269 1.00 90.94 85 GLY A CA 1
ATOM 664 C C . GLY A 1 85 ? -3.233 -9.339 -11.234 1.00 90.94 85 GLY A C 1
ATOM 665 O O . GLY A 1 85 ? -2.166 -9.627 -11.765 1.00 90.94 85 GLY A O 1
ATOM 666 N N . LEU A 1 86 ? -3.837 -8.161 -11.433 1.00 95.38 86 LEU A N 1
ATOM 667 C CA . LEU A 1 86 ? -3.246 -7.067 -12.206 1.00 95.38 86 LEU A CA 1
ATOM 668 C C . LEU A 1 86 ? -2.847 -5.895 -11.298 1.00 95.38 86 LEU A C 1
ATOM 670 O O . LEU A 1 86 ? -3.564 -5.515 -10.366 1.00 95.38 86 LEU A O 1
ATOM 674 N N . GLY A 1 87 ? -1.703 -5.300 -11.609 1.00 95.62 87 GLY A N 1
ATOM 675 C CA . GLY A 1 87 ? -1.199 -4.080 -10.993 1.00 95.62 87 GLY A CA 1
ATOM 676 C C . GLY A 1 87 ? -0.425 -3.251 -12.009 1.00 95.62 87 GLY A C 1
ATOM 677 O O . GLY A 1 87 ? -0.397 -3.579 -13.195 1.00 95.62 87 GLY A O 1
ATOM 678 N N . ALA A 1 88 ? 0.214 -2.190 -11.534 1.00 96.00 88 ALA A N 1
ATOM 679 C CA . ALA A 1 88 ? 1.092 -1.365 -12.351 1.00 96.00 88 ALA A CA 1
ATOM 680 C C . ALA A 1 88 ? 2.357 -0.998 -11.577 1.00 96.00 88 ALA A C 1
ATOM 682 O O . ALA A 1 88 ? 2.318 -0.783 -10.364 1.00 96.00 88 ALA A O 1
ATOM 683 N N . LEU A 1 89 ? 3.469 -0.911 -12.303 1.00 97.06 89 LEU A N 1
ATOM 684 C CA . LEU A 1 89 ? 4.718 -0.331 -11.835 1.00 97.06 89 LEU A CA 1
ATOM 685 C C . LEU A 1 89 ? 4.945 0.961 -12.619 1.00 97.06 89 LEU A C 1
ATOM 687 O O . LEU A 1 89 ? 5.277 0.927 -13.803 1.00 97.06 89 LEU A O 1
ATOM 691 N N . LEU A 1 90 ? 4.758 2.104 -11.967 1.00 97.44 90 LEU A N 1
ATOM 692 C CA . LEU A 1 90 ? 5.115 3.387 -12.558 1.00 97.44 90 LEU A CA 1
ATOM 693 C C . LEU A 1 90 ? 6.615 3.581 -12.394 1.00 97.44 90 LEU A C 1
ATOM 695 O O . LEU A 1 90 ? 7.132 3.515 -11.280 1.00 97.44 90 LEU A O 1
ATOM 699 N N . ILE A 1 91 ? 7.303 3.818 -13.505 1.00 97.19 91 ILE A N 1
ATOM 700 C CA . ILE A 1 91 ? 8.755 3.973 -13.539 1.00 97.19 91 ILE A CA 1
ATOM 701 C C . ILE A 1 91 ? 9.068 5.397 -13.957 1.00 97.19 91 ILE A C 1
ATOM 703 O O . ILE A 1 91 ? 8.659 5.859 -15.028 1.00 97.19 91 ILE A O 1
ATOM 707 N N . ARG A 1 92 ? 9.843 6.096 -13.134 1.00 95.50 92 ARG A N 1
ATOM 708 C CA . ARG A 1 92 ? 10.398 7.380 -13.529 1.00 95.50 92 ARG A CA 1
ATOM 709 C C . ARG A 1 92 ? 11.349 7.182 -14.705 1.00 95.50 92 ARG A C 1
ATOM 711 O O . ARG A 1 92 ? 12.253 6.352 -14.650 1.00 95.50 92 ARG A O 1
ATOM 718 N N . ARG A 1 93 ? 11.189 7.991 -15.756 1.00 93.44 93 ARG A N 1
ATOM 719 C CA . ARG A 1 93 ? 11.963 7.860 -17.002 1.00 93.44 93 ARG A CA 1
ATOM 720 C C . ARG A 1 93 ? 13.479 7.837 -16.775 1.00 93.44 93 ARG A C 1
ATOM 722 O O . ARG A 1 93 ? 14.156 7.007 -17.367 1.00 93.44 93 ARG A O 1
ATOM 729 N N . GLU A 1 94 ? 14.004 8.699 -15.905 1.00 93.31 94 GLU A N 1
ATOM 730 C CA . GLU A 1 94 ? 15.445 8.755 -15.592 1.00 93.31 94 GLU A CA 1
ATOM 731 C C . GLU A 1 94 ? 15.960 7.529 -14.817 1.00 93.31 94 GLU A C 1
ATOM 733 O O . GLU A 1 94 ? 17.160 7.266 -14.788 1.00 93.31 94 GLU A O 1
ATOM 738 N N . SER A 1 95 ? 15.053 6.747 -14.233 1.00 95.19 95 SER A N 1
ATOM 739 C CA . SER A 1 95 ? 15.353 5.533 -13.470 1.00 95.19 95 SER A CA 1
ATOM 740 C C . SER A 1 95 ? 15.153 4.263 -14.294 1.00 95.19 95 SER A C 1
ATOM 742 O O . SER A 1 95 ? 15.570 3.194 -13.872 1.00 95.19 95 SER A O 1
ATOM 744 N N . ALA A 1 96 ? 14.607 4.358 -15.511 1.00 92.69 96 ALA A N 1
ATOM 745 C CA . ALA A 1 96 ? 14.448 3.210 -16.404 1.00 92.69 96 ALA A CA 1
ATOM 746 C C . ALA A 1 96 ? 15.780 2.511 -16.719 1.00 92.69 96 ALA A C 1
ATOM 748 O O . ALA A 1 96 ? 15.817 1.293 -16.872 1.00 92.69 96 ALA A O 1
ATOM 749 N N . ALA A 1 97 ? 16.874 3.274 -16.796 1.00 88.56 97 ALA A N 1
ATOM 750 C CA . ALA A 1 97 ? 18.193 2.747 -17.126 1.00 88.56 97 ALA A CA 1
ATOM 751 C C . ALA A 1 97 ? 18.778 1.825 -16.042 1.00 88.56 97 ALA A C 1
ATOM 753 O O . ALA A 1 97 ? 19.645 1.024 -16.365 1.00 88.56 97 ALA A O 1
ATOM 754 N N . CYS A 1 98 ? 18.320 1.903 -14.782 1.00 91.81 98 CYS A N 1
ATOM 755 C CA . CYS A 1 98 ? 18.800 0.988 -13.740 1.00 91.81 98 CYS A CA 1
ATOM 756 C C . CYS A 1 98 ? 18.051 -0.355 -13.707 1.00 91.81 98 CYS A C 1
ATOM 758 O O . CYS A 1 98 ? 18.457 -1.260 -12.980 1.00 91.81 98 CYS A O 1
ATOM 760 N N . LEU A 1 99 ? 16.981 -0.508 -14.497 1.00 91.25 99 LEU A N 1
ATOM 761 C CA . LEU A 1 99 ? 16.240 -1.761 -14.636 1.00 91.25 99 LEU A CA 1
ATOM 762 C C . LEU A 1 99 ? 16.885 -2.635 -15.718 1.00 91.25 99 LEU A C 1
ATOM 764 O O . LEU A 1 99 ? 16.411 -2.727 -16.853 1.00 91.25 99 LEU A O 1
ATOM 768 N N . GLU A 1 100 ? 17.989 -3.277 -15.348 1.00 87.56 100 GLU A N 1
ATOM 769 C CA . GLU A 1 100 ? 18.697 -4.233 -16.196 1.00 87.56 100 GLU A CA 1
ATOM 770 C C . GLU A 1 100 ? 18.157 -5.648 -15.980 1.00 87.56 100 GLU A C 1
ATOM 772 O O . GLU A 1 100 ? 18.339 -6.261 -14.924 1.00 87.56 100 GLU A O 1
ATOM 777 N N . LYS A 1 101 ? 17.501 -6.197 -17.003 1.00 89.25 101 LYS A N 1
ATOM 778 C CA . LYS A 1 101 ? 17.030 -7.579 -16.976 1.00 89.25 101 LYS A CA 1
ATOM 779 C C . LYS A 1 101 ? 18.154 -8.519 -17.413 1.00 89.25 101 LYS A C 1
ATOM 781 O O . LYS A 1 101 ? 18.677 -8.394 -18.516 1.00 89.25 101 LYS A O 1
ATOM 786 N N . LYS A 1 102 ? 18.513 -9.467 -16.542 1.00 88.31 102 LYS A N 1
ATOM 787 C CA . LYS A 1 102 ? 19.607 -10.437 -16.764 1.00 88.31 102 LYS A CA 1
ATOM 788 C C . LYS A 1 102 ? 19.153 -11.767 -17.363 1.00 88.31 102 LYS A C 1
ATOM 790 O O . LYS A 1 102 ? 19.975 -12.631 -17.637 1.00 88.31 102 LYS A O 1
ATOM 795 N N . THR A 1 103 ? 17.852 -11.935 -17.537 1.00 89.56 103 THR A N 1
ATOM 796 C CA . THR A 1 103 ? 17.219 -13.135 -18.079 1.00 89.56 103 THR A CA 1
ATOM 797 C C . THR A 1 103 ? 16.209 -12.729 -19.145 1.00 89.56 103 THR A C 1
ATOM 799 O O . THR A 1 103 ? 15.879 -11.552 -19.296 1.00 89.56 103 THR A O 1
ATOM 802 N N . PHE A 1 104 ? 15.685 -13.692 -19.889 1.00 89.38 104 PHE A N 1
ATOM 803 C CA . PHE A 1 104 ? 14.570 -13.463 -20.797 1.00 89.38 104 PHE A CA 1
ATOM 804 C C . PHE A 1 104 ? 13.428 -14.423 -20.476 1.00 89.38 104 PHE A C 1
ATOM 806 O O . PHE A 1 104 ? 13.630 -15.479 -19.880 1.00 89.38 104 PHE A O 1
ATOM 813 N N . ALA A 1 105 ? 12.227 -14.042 -20.890 1.00 88.50 105 ALA A N 1
ATOM 814 C CA . ALA A 1 105 ? 11.057 -14.902 -20.894 1.00 88.50 105 ALA A CA 1
ATOM 815 C C . ALA A 1 105 ? 10.360 -14.779 -22.254 1.00 88.50 105 ALA A C 1
ATOM 817 O O . ALA A 1 105 ? 10.791 -14.018 -23.130 1.00 88.50 105 ALA A O 1
ATOM 818 N N . GLY A 1 106 ? 9.273 -15.530 -22.442 1.00 87.19 106 GLY A N 1
ATOM 819 C CA . GLY A 1 106 ? 8.430 -15.380 -23.627 1.00 87.19 106 GLY A CA 1
ATOM 820 C C . GLY A 1 106 ? 8.011 -13.919 -23.819 1.00 87.19 106 GLY A C 1
ATOM 821 O O . GLY A 1 106 ? 7.741 -13.224 -22.849 1.00 87.19 106 GLY A O 1
ATOM 822 N N . GLY A 1 107 ? 8.002 -13.436 -25.061 1.00 87.06 107 GLY A N 1
ATOM 823 C CA . GLY A 1 107 ? 7.624 -12.054 -25.386 1.00 87.06 107 GLY A CA 1
ATOM 824 C C . GLY A 1 107 ? 8.733 -11.007 -25.211 1.00 87.06 107 GLY A C 1
ATOM 825 O O . GLY A 1 107 ? 8.759 -10.040 -25.969 1.00 87.06 107 GLY A O 1
ATOM 826 N N . THR A 1 108 ? 9.714 -11.221 -24.325 1.00 91.81 108 THR A N 1
ATOM 827 C CA . THR A 1 108 ? 10.680 -10.161 -23.954 1.00 91.81 108 THR A CA 1
ATOM 828 C C . THR A 1 108 ? 11.952 -10.118 -24.796 1.00 91.81 108 THR A C 1
ATOM 830 O O . THR A 1 108 ? 12.798 -9.240 -24.616 1.00 91.81 108 THR A O 1
ATOM 833 N N . VAL A 1 109 ? 12.124 -11.094 -25.686 1.00 91.56 109 VAL A N 1
ATOM 834 C CA . VAL A 1 109 ? 13.339 -11.314 -26.474 1.00 91.56 109 VAL A CA 1
ATOM 835 C C . VAL A 1 109 ? 13.071 -11.086 -27.963 1.00 91.56 109 VAL A C 1
ATOM 837 O O . VAL A 1 109 ? 12.022 -11.464 -28.485 1.00 91.56 109 VAL A O 1
ATOM 840 N N . LEU A 1 110 ? 14.015 -10.440 -28.642 1.00 91.75 110 LEU A N 1
ATOM 841 C CA . LEU A 1 110 ? 14.046 -10.286 -30.095 1.00 91.75 110 LEU A CA 1
ATOM 842 C C . LEU A 1 110 ? 14.688 -11.510 -30.760 1.00 91.75 110 LEU A C 1
ATOM 844 O O . LEU A 1 110 ? 14.182 -12.007 -31.762 1.00 91.75 110 LEU A O 1
ATOM 848 N N . ALA A 1 111 ? 15.792 -11.995 -30.190 1.00 90.81 111 ALA A N 1
ATOM 849 C CA . ALA A 1 111 ? 16.504 -13.184 -30.645 1.00 90.81 111 ALA A CA 1
ATOM 850 C C . ALA A 1 111 ? 17.205 -13.879 -29.470 1.00 90.81 111 ALA A C 1
ATOM 852 O O . ALA A 1 111 ? 17.757 -13.211 -28.600 1.00 90.81 111 ALA A O 1
ATOM 853 N N . ALA A 1 112 ? 17.216 -15.208 -29.470 1.00 92.88 112 ALA A N 1
ATOM 854 C CA . ALA A 1 112 ? 18.005 -16.034 -28.559 1.00 92.88 112 ALA A CA 1
ATOM 855 C C . ALA A 1 112 ? 18.680 -17.143 -29.366 1.00 92.88 112 ALA A C 1
ATOM 857 O O . ALA A 1 112 ? 18.143 -17.580 -30.389 1.00 92.88 112 ALA A O 1
ATOM 858 N N . ARG A 1 113 ? 19.857 -17.584 -28.929 1.00 90.94 113 ARG A N 1
ATOM 859 C CA . ARG A 1 113 ? 20.563 -18.717 -29.535 1.00 90.94 113 ARG A CA 1
ATOM 860 C C . ARG A 1 113 ? 20.385 -19.958 -28.670 1.00 90.94 113 ARG A C 1
ATOM 862 O O . ARG A 1 113 ? 20.216 -19.862 -27.464 1.00 90.94 113 ARG A O 1
ATOM 869 N N . ALA A 1 114 ? 20.362 -21.121 -29.316 1.00 91.25 114 ALA A N 1
ATOM 870 C CA . ALA A 1 114 ? 20.247 -22.406 -28.626 1.00 91.25 114 ALA A CA 1
ATOM 871 C C . ALA A 1 114 ? 21.614 -22.963 -28.195 1.00 91.25 114 ALA A C 1
ATOM 873 O O . ALA A 1 114 ? 21.682 -23.776 -27.280 1.00 91.25 114 ALA A O 1
ATOM 874 N N . ASP A 1 115 ? 22.686 -22.531 -28.866 1.00 94.25 115 ASP A N 1
ATOM 875 C CA . ASP A 1 115 ? 24.035 -23.076 -28.686 1.00 94.25 115 ASP A CA 1
ATOM 876 C C . ASP A 1 115 ? 24.831 -22.368 -27.575 1.00 94.25 115 ASP A C 1
ATOM 878 O O . ASP A 1 115 ? 25.866 -22.873 -27.143 1.00 94.25 115 ASP A O 1
ATOM 882 N N . ASP A 1 116 ? 24.387 -21.182 -27.146 1.00 90.56 116 ASP A N 1
ATOM 883 C CA . ASP A 1 116 ? 25.001 -20.379 -26.089 1.00 90.56 116 ASP A CA 1
ATOM 884 C C . ASP A 1 116 ? 23.965 -19.497 -25.368 1.00 90.56 116 ASP A C 1
ATOM 886 O O . ASP A 1 116 ? 22.829 -19.352 -25.816 1.00 90.56 116 ASP A O 1
ATOM 890 N N . ASP A 1 117 ? 24.370 -18.876 -24.256 1.00 86.81 117 ASP A N 1
ATOM 891 C CA . ASP A 1 117 ? 23.509 -18.026 -23.415 1.00 86.81 117 ASP A CA 1
ATOM 892 C C . ASP A 1 117 ? 23.261 -16.621 -24.009 1.00 86.81 117 ASP A C 1
ATOM 894 O O . ASP A 1 117 ? 22.920 -15.673 -23.295 1.00 86.81 117 ASP A O 1
ATOM 898 N N . MET A 1 118 ? 23.458 -16.438 -25.318 1.00 90.50 118 MET A N 1
ATOM 899 C CA . MET A 1 118 ? 23.260 -15.150 -25.975 1.00 90.50 118 MET A CA 1
ATOM 900 C C . MET A 1 118 ? 21.768 -14.904 -26.222 1.00 90.50 118 MET A C 1
ATOM 902 O O . MET A 1 118 ? 21.071 -15.693 -26.869 1.00 90.50 118 MET A O 1
ATOM 906 N N . PHE A 1 119 ? 21.289 -13.747 -25.773 1.00 92.75 119 PHE A N 1
ATOM 907 C CA . PHE A 1 119 ? 19.971 -13.234 -26.120 1.00 92.75 119 PHE A CA 1
ATOM 908 C C . PHE A 1 119 ? 19.991 -11.714 -26.299 1.00 92.75 119 PHE A C 1
ATOM 910 O O . PHE A 1 119 ? 20.781 -10.996 -25.688 1.00 92.75 119 PHE A O 1
ATOM 917 N N . VAL A 1 120 ? 19.077 -11.219 -27.130 1.00 92.31 120 VAL A N 1
ATOM 918 C CA . VAL A 1 120 ? 18.836 -9.794 -27.367 1.00 92.31 120 VAL A CA 1
ATOM 919 C C . VAL A 1 120 ? 17.430 -9.478 -26.890 1.00 92.31 120 VAL A C 1
ATOM 921 O O . VAL A 1 120 ? 16.457 -9.974 -27.455 1.00 92.31 120 VAL A O 1
ATOM 924 N N . LEU A 1 121 ? 17.307 -8.670 -25.840 1.00 93.62 121 LEU A N 1
ATOM 925 C CA . LEU A 1 121 ? 16.010 -8.213 -25.341 1.00 93.62 121 LEU A CA 1
ATOM 926 C C . LEU A 1 121 ? 15.374 -7.186 -26.290 1.00 93.62 121 LEU A C 1
ATOM 928 O O . LEU A 1 121 ? 16.064 -6.531 -27.069 1.00 93.62 121 LEU A O 1
ATOM 932 N N . ARG A 1 122 ? 14.052 -7.023 -26.194 1.00 92.31 122 ARG A N 1
ATOM 933 C CA . ARG A 1 122 ? 13.316 -5.935 -26.862 1.00 92.31 122 ARG A CA 1
ATOM 934 C C . ARG A 1 122 ? 13.880 -4.564 -26.457 1.00 92.31 122 ARG A C 1
ATOM 936 O O . ARG A 1 122 ? 14.413 -4.395 -25.362 1.00 92.31 122 ARG A O 1
ATOM 943 N N . GLU A 1 123 ? 13.769 -3.561 -27.323 1.00 89.44 123 GLU A N 1
ATOM 944 C CA . GLU A 1 123 ? 14.312 -2.227 -27.022 1.00 89.44 123 GLU A CA 1
ATOM 945 C C . GLU A 1 123 ? 13.452 -1.458 -26.015 1.00 89.44 123 GLU A C 1
ATOM 947 O O . GLU A 1 123 ? 13.982 -0.757 -25.146 1.00 89.44 123 GLU A O 1
ATOM 952 N N . SER A 1 124 ? 12.126 -1.596 -26.109 1.00 91.88 124 SER A N 1
ATOM 953 C CA . SER A 1 124 ? 11.202 -0.854 -25.261 1.00 91.88 124 SER A CA 1
ATOM 954 C C . SER A 1 124 ? 11.187 -1.407 -23.830 1.00 91.88 124 SER A C 1
ATOM 956 O O . SER A 1 124 ? 11.241 -2.613 -23.599 1.00 91.88 124 SER A O 1
ATOM 958 N N . LEU A 1 125 ? 11.127 -0.511 -22.839 1.00 92.25 125 LEU A N 1
ATOM 959 C CA . LEU A 1 125 ? 11.215 -0.891 -21.425 1.00 92.25 125 LEU A CA 1
ATOM 960 C C . LEU A 1 125 ? 10.103 -1.860 -21.003 1.00 92.25 125 LEU A C 1
ATOM 962 O O . LEU A 1 125 ? 10.384 -2.817 -20.290 1.00 92.25 125 LEU A O 1
ATOM 966 N N . HIS A 1 126 ? 8.864 -1.600 -21.429 1.00 91.62 126 HIS A N 1
ATOM 967 C CA . HIS A 1 126 ? 7.715 -2.408 -21.030 1.00 91.62 126 HIS A CA 1
ATOM 968 C C . HIS A 1 126 ? 7.809 -3.816 -21.627 1.00 91.62 126 HIS A C 1
ATOM 970 O O . HIS A 1 126 ? 7.826 -4.765 -20.857 1.00 91.62 126 HIS A O 1
ATOM 976 N N . GLU A 1 127 ? 8.058 -3.966 -22.936 1.00 91.56 127 GLU A N 1
ATOM 977 C CA . GLU A 1 127 ? 8.235 -5.289 -23.563 1.00 91.56 127 GLU A CA 1
ATOM 978 C C . GLU A 1 127 ? 9.379 -6.098 -22.936 1.00 91.56 127 GLU A C 1
ATOM 980 O O . GLU A 1 127 ? 9.333 -7.325 -22.916 1.00 91.56 127 GLU A O 1
ATOM 985 N N . ARG A 1 128 ? 10.428 -5.445 -22.412 1.00 92.75 128 ARG A N 1
ATOM 986 C CA . ARG A 1 128 ? 11.494 -6.158 -21.689 1.00 92.75 128 ARG A CA 1
ATOM 987 C C . ARG A 1 128 ? 11.028 -6.739 -20.362 1.00 92.75 128 ARG A C 1
ATOM 989 O O . ARG A 1 128 ? 11.509 -7.805 -19.984 1.00 92.75 128 ARG A O 1
ATOM 996 N N . LEU A 1 129 ? 10.191 -6.017 -19.627 1.00 92.19 129 LEU A N 1
ATOM 997 C CA . LEU A 1 129 ? 9.808 -6.342 -18.248 1.00 92.19 129 LEU A CA 1
ATOM 998 C C . LEU A 1 129 ? 8.501 -7.142 -18.160 1.00 92.19 129 LEU A C 1
ATOM 1000 O O . LEU A 1 129 ? 8.200 -7.719 -17.120 1.00 92.19 129 LEU A O 1
ATOM 1004 N N . GLU A 1 130 ? 7.744 -7.178 -19.246 1.00 92.50 130 GLU A N 1
ATOM 1005 C CA . GLU A 1 130 ? 6.447 -7.826 -19.364 1.00 92.50 130 GLU A CA 1
ATOM 1006 C C . GLU A 1 130 ? 6.593 -9.270 -19.862 1.00 92.50 130 GLU A C 1
ATOM 1008 O O . GLU A 1 130 ? 6.561 -9.556 -21.058 1.00 92.50 130 GLU A O 1
ATOM 1013 N N . ASP A 1 131 ? 6.784 -10.193 -18.917 1.00 91.44 131 ASP A N 1
ATOM 1014 C CA . ASP A 1 131 ? 6.980 -11.609 -19.220 1.00 91.44 131 ASP A CA 1
ATOM 1015 C C . ASP A 1 131 ? 5.699 -12.291 -19.714 1.00 91.44 131 ASP A C 1
ATOM 1017 O O . ASP A 1 131 ? 4.657 -12.295 -19.056 1.00 91.44 131 ASP A O 1
ATOM 1021 N N . GLY A 1 132 ? 5.819 -12.981 -20.845 1.00 91.19 132 GLY A N 1
ATOM 1022 C CA . GLY A 1 132 ? 4.788 -13.850 -21.387 1.00 91.19 132 GLY A CA 1
ATOM 1023 C C . GLY A 1 132 ? 3.679 -13.106 -22.125 1.00 91.19 132 GLY A C 1
ATOM 1024 O O . GLY A 1 132 ? 3.872 -12.052 -22.725 1.00 91.19 132 GLY A O 1
ATOM 1025 N N . THR A 1 133 ? 2.502 -13.729 -22.159 1.00 91.38 133 THR A N 1
ATOM 1026 C CA . THR A 1 133 ? 1.312 -13.121 -22.764 1.00 91.38 133 THR A CA 1
ATOM 1027 C C . THR A 1 133 ? 0.644 -12.216 -21.743 1.00 91.38 133 THR A C 1
ATOM 1029 O O . THR A 1 133 ? 0.243 -12.664 -20.671 1.00 91.38 133 THR A O 1
ATOM 1032 N N . ILE A 1 134 ? 0.484 -10.951 -22.109 1.00 92.88 134 ILE A N 1
ATOM 1033 C CA . ILE A 1 134 ? -0.121 -9.940 -21.251 1.00 92.88 134 ILE A CA 1
ATOM 1034 C C . ILE A 1 134 ? -1.627 -10.174 -21.100 1.00 92.88 134 ILE A C 1
ATOM 1036 O O . ILE A 1 134 ? -2.291 -10.504 -22.086 1.00 92.88 134 ILE A O 1
ATOM 1040 N N . PRO A 1 135 ? -2.204 -9.999 -19.892 1.00 93.31 135 PRO A N 1
ATOM 1041 C CA . PRO A 1 135 ? -3.624 -10.230 -19.641 1.00 93.31 135 PRO A CA 1
ATOM 1042 C C . PRO A 1 135 ? -4.484 -9.090 -20.212 1.00 93.31 135 PRO A C 1
ATOM 1044 O O . PRO A 1 135 ? -5.068 -8.294 -19.478 1.00 93.31 135 PRO A O 1
ATOM 1047 N N . PHE A 1 136 ? -4.579 -9.007 -21.539 1.00 93.50 136 PHE A N 1
ATOM 1048 C CA . PHE A 1 136 ? -5.243 -7.921 -22.267 1.00 93.50 136 PHE A CA 1
ATOM 1049 C C . PHE A 1 136 ? -6.715 -7.718 -21.862 1.00 93.50 136 PHE A C 1
ATOM 1051 O O . PHE A 1 136 ? -7.166 -6.579 -21.786 1.00 93.50 136 PHE A O 1
ATOM 1058 N N . LEU A 1 137 ? -7.452 -8.785 -21.521 1.00 95.25 137 LEU A N 1
ATOM 1059 C CA . LEU A 1 137 ? -8.820 -8.670 -20.989 1.00 95.25 137 LEU A CA 1
ATOM 1060 C C . LEU A 1 137 ? -8.851 -7.945 -19.635 1.00 95.25 137 LEU A C 1
ATOM 1062 O O . LEU A 1 137 ? -9.682 -7.066 -19.421 1.00 95.25 137 LEU A O 1
ATOM 1066 N N . SER A 1 138 ? -7.918 -8.278 -18.740 1.00 96.12 138 SER A N 1
ATOM 1067 C CA . SER A 1 138 ? -7.776 -7.608 -17.445 1.00 96.12 138 SER A CA 1
ATOM 1068 C C . SER A 1 138 ? -7.355 -6.149 -17.623 1.00 96.12 138 SER A C 1
ATOM 1070 O O . SER A 1 138 ? -7.862 -5.278 -16.925 1.00 96.12 138 SER A O 1
ATOM 1072 N N . ILE A 1 139 ? -6.472 -5.851 -18.579 1.00 95.56 139 ILE A N 1
ATOM 1073 C CA . ILE A 1 139 ? -6.067 -4.468 -18.872 1.00 95.56 139 ILE A CA 1
ATOM 1074 C C . ILE A 1 139 ? -7.261 -3.636 -19.346 1.00 95.56 139 ILE A C 1
ATOM 1076 O O . ILE A 1 139 ? -7.475 -2.541 -18.830 1.00 95.56 139 ILE A O 1
ATOM 1080 N N . MET A 1 140 ? -8.085 -4.169 -20.253 1.00 94.69 140 MET A N 1
ATOM 1081 C CA . MET A 1 140 ? -9.317 -3.491 -20.677 1.00 94.69 140 MET A CA 1
ATOM 1082 C C . MET A 1 140 ? -10.289 -3.278 -19.509 1.00 94.69 140 MET A C 1
ATOM 1084 O O . MET A 1 140 ? -10.910 -2.225 -19.400 1.00 94.69 140 MET A O 1
ATOM 1088 N N . ALA A 1 141 ? -10.404 -4.244 -18.595 1.00 95.62 141 ALA A N 1
ATOM 1089 C CA . ALA A 1 141 ? -11.234 -4.082 -17.404 1.00 95.62 141 ALA A CA 1
ATOM 1090 C C . ALA A 1 141 ? -10.698 -3.015 -16.435 1.00 95.62 141 ALA A C 1
ATOM 1092 O O . ALA A 1 141 ? -11.484 -2.292 -15.824 1.00 95.62 141 ALA A O 1
ATOM 1093 N N . ALA A 1 142 ? -9.374 -2.889 -16.304 1.00 96.75 142 ALA A N 1
ATOM 1094 C CA . ALA A 1 142 ? -8.761 -1.876 -15.452 1.00 96.75 142 ALA A CA 1
ATOM 1095 C C . ALA A 1 142 ? -9.084 -0.453 -15.926 1.00 96.75 142 ALA A C 1
ATOM 1097 O O . ALA A 1 142 ? -9.299 0.424 -15.094 1.00 96.75 142 ALA A O 1
ATOM 1098 N N . GLU A 1 143 ? -9.191 -0.228 -17.239 1.00 96.06 143 GLU A N 1
ATOM 1099 C CA . GLU A 1 143 ? -9.626 1.059 -17.791 1.00 96.06 143 GLU A CA 1
ATOM 1100 C C . GLU A 1 143 ? -11.027 1.450 -17.296 1.00 96.06 143 GLU A C 1
ATOM 1102 O O . GLU A 1 143 ? -11.236 2.588 -16.877 1.00 96.06 143 GLU A O 1
ATOM 1107 N N . LEU A 1 144 ? -11.975 0.506 -17.285 1.00 95.94 144 LEU A N 1
ATOM 1108 C CA . LEU A 1 144 ? -13.330 0.748 -16.776 1.00 95.94 144 LEU A CA 1
ATOM 1109 C C . LEU A 1 144 ? -13.315 1.121 -15.288 1.00 95.94 144 LEU A C 1
ATOM 1111 O O . LEU A 1 144 ? -14.002 2.056 -14.883 1.00 95.94 144 LEU A O 1
ATOM 1115 N N . GLY A 1 145 ? -12.504 0.427 -14.486 1.00 96.12 145 GLY A N 1
ATOM 1116 C CA . GLY A 1 145 ? -12.337 0.731 -13.065 1.00 96.12 145 GLY A CA 1
ATOM 1117 C C . GLY A 1 145 ? -11.724 2.110 -12.813 1.00 96.12 145 GLY A C 1
ATOM 1118 O O . GLY A 1 145 ? -12.199 2.846 -11.952 1.00 96.12 145 GLY A O 1
ATOM 1119 N N . LEU A 1 146 ? -10.714 2.497 -13.597 1.00 96.12 146 LEU A N 1
ATOM 1120 C CA . LEU A 1 146 ? -10.094 3.822 -13.506 1.00 96.12 146 LEU A CA 1
ATOM 1121 C C . LEU A 1 146 ? -11.076 4.941 -13.868 1.00 96.12 146 LEU A C 1
ATOM 1123 O O . LEU A 1 146 ? -11.159 5.920 -13.132 1.00 96.12 146 LEU A O 1
ATOM 1127 N N . ARG A 1 147 ? -11.861 4.778 -14.941 1.00 96.94 147 ARG A N 1
ATOM 1128 C CA . ARG A 1 147 ? -12.917 5.739 -15.307 1.00 96.94 147 ARG A CA 1
ATOM 1129 C C . ARG A 1 147 ? -13.974 5.862 -14.211 1.00 96.94 147 ARG A C 1
ATOM 1131 O O . ARG A 1 147 ? -14.370 6.966 -13.867 1.00 96.94 147 ARG A O 1
ATOM 1138 N N . HIS A 1 148 ? -14.380 4.745 -13.610 1.00 95.88 148 HIS A N 1
ATOM 1139 C CA . HIS A 1 148 ? -15.338 4.767 -12.505 1.00 95.88 148 HIS A CA 1
ATOM 1140 C C . HIS A 1 148 ? -14.807 5.531 -11.280 1.00 95.88 148 HIS A C 1
ATOM 1142 O O . HIS A 1 148 ? -15.542 6.289 -10.650 1.00 95.88 148 HIS A O 1
ATOM 1148 N N . LEU A 1 149 ? -13.519 5.378 -10.955 1.00 95.81 149 LEU A N 1
ATOM 1149 C CA . LEU A 1 149 ? -12.888 6.167 -9.893 1.00 95.81 149 LEU A CA 1
ATOM 1150 C C . LEU A 1 149 ? -12.782 7.653 -10.241 1.00 95.81 149 LEU A C 1
ATOM 1152 O O . LEU A 1 149 ? -12.931 8.486 -9.351 1.00 95.81 149 LEU A O 1
ATOM 1156 N N . GLU A 1 150 ? -12.534 7.989 -11.506 1.00 94.94 150 GLU A N 1
ATOM 1157 C CA . GLU A 1 150 ? -12.528 9.375 -11.983 1.00 94.94 150 GLU A CA 1
ATOM 1158 C C . GLU A 1 150 ? -13.916 10.024 -11.852 1.00 94.94 150 GLU A C 1
ATOM 1160 O O . GLU A 1 150 ? -14.016 11.162 -11.399 1.00 94.94 150 GLU A O 1
ATOM 1165 N N . GLU A 1 151 ? -14.987 9.286 -12.159 1.00 96.75 151 GLU A N 1
ATOM 1166 C CA . GLU A 1 151 ? -16.375 9.740 -11.997 1.00 96.75 151 GLU A CA 1
ATOM 1167 C C . GLU A 1 151 ? -16.761 9.978 -10.527 1.00 96.75 151 GLU A C 1
ATOM 1169 O O . GLU A 1 151 ? -17.449 10.953 -10.222 1.00 96.75 151 GLU A O 1
ATOM 1174 N N . ILE A 1 152 ? -16.336 9.097 -9.612 1.00 96.06 152 ILE A N 1
ATOM 1175 C CA . ILE A 1 152 ? -16.627 9.226 -8.171 1.00 96.06 152 ILE A CA 1
ATOM 1176 C C . ILE A 1 152 ? -15.748 10.304 -7.514 1.00 96.06 152 ILE A C 1
ATOM 1178 O O . ILE A 1 152 ? -16.217 11.042 -6.645 1.00 96.06 152 ILE A O 1
ATOM 1182 N N . GLY A 1 153 ? -14.478 10.385 -7.912 1.00 97.06 153 GLY A N 1
ATOM 1183 C CA . GLY A 1 153 ? -13.468 11.269 -7.336 1.00 97.06 153 GLY A CA 1
ATOM 1184 C C . GLY A 1 153 ? -12.760 10.672 -6.112 1.00 97.06 153 GLY A C 1
ATOM 1185 O O . GLY A 1 153 ? -13.378 10.312 -5.105 1.00 97.06 153 GLY A O 1
ATOM 1186 N N . MET A 1 154 ? -11.425 10.625 -6.161 1.00 96.62 154 MET A N 1
ATOM 1187 C CA . MET A 1 154 ? -10.603 10.037 -5.094 1.00 96.62 154 MET A CA 1
ATOM 1188 C C . MET A 1 154 ? -10.620 10.850 -3.796 1.00 96.62 154 MET A C 1
ATOM 1190 O O . MET A 1 154 ? -10.549 10.265 -2.716 1.00 96.62 154 MET A O 1
ATOM 1194 N N . GLU A 1 155 ? -10.749 12.176 -3.865 1.00 96.62 155 GLU A N 1
ATOM 1195 C CA . GLU A 1 155 ? -10.903 13.033 -2.685 1.00 96.62 155 GLU A CA 1
ATOM 1196 C C . GLU A 1 155 ? -12.188 12.703 -1.912 1.00 96.62 155 GLU A C 1
ATOM 1198 O O . GLU A 1 155 ? -12.177 12.643 -0.683 1.00 96.62 155 GLU A O 1
ATOM 1203 N N . GLY A 1 156 ? -13.291 12.441 -2.621 1.00 97.38 156 GLY A N 1
ATOM 1204 C CA . GLY A 1 156 ? -14.557 12.042 -2.006 1.00 97.38 156 GLY A CA 1
ATOM 1205 C C . GLY A 1 156 ? -14.451 10.684 -1.312 1.00 97.38 156 GLY A C 1
ATOM 1206 O O . GLY A 1 156 ? -14.882 10.539 -0.166 1.00 97.38 156 GLY A O 1
ATOM 1207 N N . ILE A 1 157 ? -13.810 9.714 -1.973 1.00 97.81 157 ILE A N 1
ATOM 1208 C CA . ILE A 1 157 ? -13.532 8.384 -1.408 1.00 97.81 157 ILE A CA 1
ATOM 1209 C C . ILE A 1 157 ? -12.668 8.502 -0.148 1.00 97.81 157 ILE A C 1
ATOM 1211 O O . ILE A 1 157 ? -12.978 7.876 0.871 1.00 97.81 157 ILE A O 1
ATOM 1215 N N . GLU A 1 158 ? -11.614 9.318 -0.186 1.00 98.00 158 GLU A N 1
ATOM 1216 C CA . GLU A 1 158 ? -10.738 9.546 0.964 1.00 98.00 158 GLU A CA 1
ATOM 1217 C C . GLU A 1 158 ? -11.517 10.101 2.152 1.00 98.00 158 GLU A C 1
ATOM 1219 O O . GLU A 1 158 ? -11.491 9.499 3.224 1.00 98.00 158 GLU A O 1
ATOM 1224 N N . GLN A 1 159 ? -12.254 11.201 1.973 1.00 98.06 159 GLN A N 1
ATOM 1225 C CA . GLN A 1 159 ? -12.995 11.812 3.079 1.00 98.06 159 GLN A CA 1
ATOM 1226 C C . GLN A 1 159 ? -14.087 10.884 3.619 1.00 98.06 159 GLN A C 1
ATOM 1228 O O . GLN A 1 159 ? -14.260 10.779 4.835 1.00 98.06 159 GLN A O 1
ATOM 1233 N N . HIS A 1 160 ? -14.799 10.170 2.744 1.00 98.06 160 HIS A N 1
ATOM 1234 C CA . HIS A 1 160 ? -15.840 9.239 3.167 1.00 98.06 160 HIS A CA 1
ATOM 1235 C C . HIS A 1 160 ? -15.263 8.086 3.995 1.00 98.06 160 HIS A C 1
ATOM 1237 O O . HIS A 1 160 ? -15.690 7.858 5.129 1.00 98.06 160 HIS A O 1
ATOM 1243 N N . THR A 1 161 ? -14.257 7.388 3.468 1.00 97.75 161 THR A N 1
ATOM 1244 C CA . THR A 1 161 ? -13.651 6.240 4.158 1.00 97.75 161 THR A CA 1
ATOM 1245 C C . THR A 1 161 ? -12.917 6.648 5.434 1.00 97.75 161 THR A C 1
ATOM 1247 O O . THR A 1 161 ? -13.013 5.944 6.441 1.00 97.75 161 THR A O 1
ATOM 1250 N N . TRP A 1 162 ? -12.259 7.811 5.438 1.00 98.06 162 TRP A N 1
ATOM 1251 C CA . TRP A 1 162 ? -11.681 8.409 6.638 1.00 98.06 162 TRP A CA 1
ATOM 1252 C C . TRP A 1 162 ? -12.750 8.691 7.699 1.00 98.06 162 TRP A C 1
ATOM 1254 O O . TRP A 1 162 ? -12.570 8.299 8.848 1.00 98.06 162 TRP A O 1
ATOM 1264 N N . SER A 1 163 ? -13.887 9.293 7.328 1.00 98.31 163 SER A N 1
ATOM 1265 C CA . SER A 1 163 ? -14.954 9.620 8.286 1.00 98.31 163 SER A CA 1
ATOM 1266 C C . SER A 1 163 ? -15.555 8.375 8.951 1.00 98.31 163 SER A C 1
ATOM 1268 O O . SER A 1 163 ? -15.770 8.364 10.163 1.00 98.31 163 SER A O 1
ATOM 1270 N N . LEU A 1 164 ? -15.755 7.292 8.188 1.00 98.12 164 LEU A N 1
ATOM 1271 C CA . LEU A 1 164 ? -16.211 6.002 8.716 1.00 98.12 164 LEU A CA 1
ATOM 1272 C C . LEU A 1 164 ? -15.193 5.395 9.678 1.00 98.12 164 LEU A C 1
ATOM 1274 O O . LEU A 1 164 ? -15.556 4.948 10.768 1.00 98.12 164 LEU A O 1
ATOM 1278 N N . ARG A 1 165 ? -13.914 5.402 9.288 1.00 97.44 165 ARG A N 1
ATOM 1279 C CA . ARG A 1 165 ? -12.816 4.938 10.137 1.00 97.44 165 ARG A CA 1
ATOM 1280 C C . ARG A 1 165 ? -12.769 5.731 11.438 1.00 97.44 165 ARG A C 1
ATOM 1282 O O . ARG A 1 165 ? -12.618 5.138 12.503 1.00 97.44 165 ARG A O 1
ATOM 1289 N N . ASP A 1 166 ? -12.875 7.053 11.356 1.00 97.94 166 ASP A N 1
ATOM 1290 C CA . ASP A 1 166 ? -12.761 7.952 12.500 1.00 97.94 166 ASP A CA 1
ATOM 1291 C C . ASP A 1 166 ? -13.908 7.777 13.496 1.00 97.94 166 ASP A C 1
ATOM 1293 O O . ASP A 1 166 ? -13.684 7.639 14.703 1.00 97.94 166 ASP A O 1
ATOM 1297 N N . PHE A 1 167 ? -15.132 7.681 12.976 1.00 98.25 167 PHE A N 1
ATOM 1298 C CA . PHE A 1 167 ? -16.314 7.363 13.764 1.00 98.25 167 PHE A CA 1
ATOM 1299 C C . PHE A 1 167 ? -16.162 6.008 14.464 1.00 98.25 167 PHE A C 1
ATOM 1301 O O . PHE A 1 167 ? -16.303 5.919 15.683 1.00 98.25 167 PHE A O 1
ATOM 1308 N N . PHE A 1 168 ? -15.807 4.960 13.719 1.00 97.38 168 PHE A N 1
ATOM 1309 C CA . PHE A 1 168 ? -15.681 3.612 14.267 1.00 97.38 168 PHE A CA 1
ATOM 1310 C C . PHE A 1 168 ? -14.587 3.518 15.342 1.00 97.38 168 PHE A C 1
ATOM 1312 O O . PHE A 1 168 ? -14.831 2.994 16.431 1.00 97.38 168 PHE A O 1
ATOM 1319 N N . ALA A 1 169 ? -13.408 4.094 15.090 1.00 97.56 169 ALA A N 1
ATOM 1320 C CA . ALA A 1 169 ? -12.319 4.148 16.063 1.00 97.56 169 ALA A CA 1
ATOM 1321 C C . ALA A 1 169 ? -12.706 4.948 17.322 1.00 97.56 169 ALA A C 1
ATOM 1323 O O . ALA A 1 169 ? -12.355 4.555 18.440 1.00 97.56 169 ALA A O 1
ATOM 1324 N N . SER A 1 170 ? -13.454 6.044 17.158 1.00 97.88 170 SER A N 1
ATOM 1325 C CA . SER A 1 170 ? -13.979 6.845 18.268 1.00 97.88 170 SER A CA 1
ATOM 1326 C C . SER A 1 170 ? -14.953 6.056 19.138 1.00 97.88 170 SER A C 1
ATOM 1328 O O . SER A 1 170 ? -14.831 6.080 20.364 1.00 97.88 170 SER A O 1
ATOM 1330 N N . GLU A 1 171 ? -15.903 5.343 18.530 1.00 98.06 171 GLU A N 1
ATOM 1331 C CA . GLU A 1 171 ? -16.893 4.548 19.262 1.00 98.06 171 GLU A CA 1
ATOM 1332 C C . GLU A 1 171 ? -16.244 3.365 19.986 1.00 98.06 171 GLU A C 1
ATOM 1334 O O . GLU A 1 171 ? -16.451 3.205 21.192 1.00 98.06 171 GLU A O 1
ATOM 1339 N N . LEU A 1 172 ? -15.351 2.620 19.324 1.00 96.62 172 LEU A N 1
ATOM 1340 C CA . LEU A 1 172 ? -14.548 1.577 19.976 1.00 96.62 172 LEU A CA 1
ATOM 1341 C C . LEU A 1 172 ? -13.762 2.133 21.172 1.00 96.62 172 LEU A C 1
ATOM 1343 O O . LEU A 1 172 ? -13.739 1.537 22.252 1.00 96.62 172 LEU A O 1
ATOM 1347 N N . GLY A 1 173 ? -13.166 3.317 21.016 1.00 95.69 173 GLY A N 1
ATOM 1348 C CA . GLY A 1 173 ? -12.423 4.005 22.071 1.00 95.69 173 GLY A CA 1
ATOM 1349 C C . GLY A 1 173 ? -13.270 4.398 23.288 1.00 95.69 173 GLY A C 1
ATOM 1350 O O . GLY A 1 173 ? -12.721 4.552 24.389 1.00 95.69 173 GLY A O 1
ATOM 1351 N N . LYS A 1 174 ? -14.596 4.522 23.142 1.00 97.19 174 LYS A N 1
ATOM 1352 C CA . LYS A 1 174 ? -15.552 4.821 24.227 1.00 97.19 174 LYS A CA 1
ATOM 1353 C C . LYS A 1 174 ? -16.080 3.571 24.925 1.00 97.19 174 LYS A C 1
ATOM 1355 O O . LYS A 1 174 ? -16.493 3.672 26.078 1.00 97.19 174 LYS A O 1
ATOM 1360 N N . MET A 1 175 ? -16.018 2.397 24.296 1.00 97.56 175 MET A N 1
ATOM 1361 C CA . MET A 1 175 ? -16.572 1.169 24.871 1.00 97.56 175 MET A CA 1
ATOM 1362 C C . MET A 1 175 ? -15.890 0.786 26.192 1.00 97.56 175 MET A C 1
ATOM 1364 O O . MET A 1 175 ? -14.657 0.711 26.294 1.00 97.56 175 MET A O 1
ATOM 1368 N N . ARG A 1 176 ? -16.701 0.534 27.222 1.00 98.06 176 ARG A N 1
ATOM 1369 C CA . ARG A 1 176 ? -16.262 0.080 28.546 1.00 98.06 176 ARG A CA 1
ATOM 1370 C C . ARG A 1 176 ? -17.061 -1.141 28.981 1.00 98.06 176 ARG A C 1
ATOM 1372 O O . ARG A 1 176 ? -18.253 -1.235 28.708 1.00 98.06 176 ARG A O 1
ATOM 1379 N N . HIS A 1 177 ? -16.402 -2.040 29.699 1.00 97.31 177 HIS A N 1
ATOM 1380 C CA . HIS A 1 177 ? -17.058 -3.092 30.471 1.00 97.31 177 HIS A CA 1
ATOM 1381 C C . HIS A 1 177 ? -17.816 -2.490 31.656 1.00 97.31 177 HIS A C 1
ATOM 1383 O O . HIS A 1 177 ? -17.527 -1.373 32.086 1.00 97.31 177 HIS A O 1
ATOM 1389 N N . ALA A 1 178 ? -18.729 -3.258 32.255 1.00 97.12 178 ALA A N 1
ATOM 1390 C CA . ALA A 1 178 ? -19.484 -2.832 33.440 1.00 97.12 178 ALA A CA 1
ATOM 1391 C C . ALA A 1 178 ? -18.585 -2.426 34.629 1.00 97.12 178 ALA A C 1
ATOM 1393 O O . ALA A 1 178 ? -18.978 -1.618 35.463 1.00 97.12 178 ALA A O 1
ATOM 1394 N N . ASN A 1 179 ? -17.357 -2.952 34.687 1.00 96.56 179 ASN A N 1
ATOM 1395 C CA . ASN A 1 179 ? -16.349 -2.597 35.689 1.00 96.56 179 ASN A CA 1
ATOM 1396 C C . ASN A 1 179 ? -15.553 -1.315 35.356 1.00 96.56 179 ASN A C 1
ATOM 1398 O O . ASN A 1 179 ? -14.551 -1.029 36.011 1.00 96.56 179 ASN A O 1
ATOM 1402 N N . GLY A 1 180 ? -15.943 -0.580 34.311 1.00 96.44 180 GLY A N 1
ATOM 1403 C CA . GLY A 1 180 ? -15.319 0.669 33.876 1.00 96.44 180 GLY A CA 1
ATOM 1404 C C . GLY A 1 180 ? -14.033 0.515 33.058 1.00 96.44 180 GLY A C 1
ATOM 1405 O O . GLY A 1 180 ? -13.505 1.519 32.580 1.00 96.44 180 GLY A O 1
ATOM 1406 N N . ARG A 1 181 ? -13.509 -0.703 32.853 1.00 96.44 181 ARG A N 1
ATOM 1407 C CA . ARG A 1 181 ? -12.308 -0.929 32.024 1.00 96.44 181 ARG A CA 1
ATOM 1408 C C . ARG A 1 181 ? -12.638 -0.860 30.534 1.00 96.44 181 ARG A C 1
ATOM 1410 O O . ARG A 1 181 ? -13.775 -1.090 30.136 1.00 96.44 181 ARG A O 1
ATOM 1417 N N . LYS A 1 182 ? -11.640 -0.555 29.698 1.00 96.75 182 LYS A N 1
ATOM 1418 C CA . LYS A 1 182 ? -11.782 -0.536 28.229 1.00 96.75 182 LYS A CA 1
ATOM 1419 C C . LYS A 1 182 ? -12.222 -1.902 27.700 1.00 96.75 182 LYS A C 1
ATOM 1421 O O . LYS A 1 182 ? -11.712 -2.919 28.157 1.00 96.75 182 LYS A O 1
ATOM 1426 N N . ALA A 1 183 ? -13.138 -1.900 26.733 1.00 97.38 183 ALA A N 1
ATOM 1427 C CA . ALA A 1 183 ? -13.587 -3.116 26.051 1.00 97.38 183 ALA A CA 1
ATOM 1428 C C . ALA A 1 183 ? -12.889 -3.355 24.703 1.00 97.38 183 ALA A C 1
ATOM 1430 O O . ALA A 1 183 ? -12.962 -4.457 24.171 1.00 97.38 183 ALA A O 1
ATOM 1431 N N . ALA A 1 184 ? -12.189 -2.350 24.174 1.00 96.25 184 ALA A N 1
ATOM 1432 C CA . ALA A 1 184 ? -11.425 -2.448 22.939 1.00 96.25 184 ALA A CA 1
ATOM 1433 C C . ALA A 1 184 ? -10.099 -1.682 23.049 1.00 96.25 184 ALA A C 1
ATOM 1435 O O . ALA A 1 184 ? -9.974 -0.706 23.799 1.00 96.25 184 ALA A O 1
ATOM 1436 N N . MET A 1 185 ? -9.120 -2.128 22.271 1.00 93.50 185 MET A N 1
ATOM 1437 C CA . MET A 1 185 ? -7.833 -1.483 22.057 1.00 93.50 185 MET A CA 1
ATOM 1438 C C . MET A 1 185 ? -7.667 -1.235 20.561 1.00 93.50 185 MET A C 1
ATOM 1440 O O . MET A 1 185 ? -7.602 -2.184 19.789 1.00 93.50 185 MET A O 1
ATOM 1444 N N . VAL A 1 186 ? -7.619 0.035 20.164 1.00 93.62 186 VAL A N 1
ATOM 1445 C CA . VAL A 1 186 ? -7.443 0.459 18.769 1.00 93.62 186 VAL A CA 1
ATOM 1446 C C . VAL A 1 186 ? -5.966 0.750 18.514 1.00 93.62 186 VAL A C 1
ATOM 1448 O O . VAL A 1 186 ? -5.315 1.388 19.342 1.00 93.62 186 VAL A O 1
ATOM 1451 N N . TYR A 1 187 ? -5.457 0.297 17.372 1.00 91.94 187 TYR A N 1
ATOM 1452 C CA . TYR A 1 187 ? -4.073 0.477 16.942 1.00 91.94 187 TYR A CA 1
ATOM 1453 C C . TYR A 1 187 ? -3.940 1.568 15.876 1.00 91.94 187 TYR A C 1
ATOM 1455 O O . TYR A 1 187 ? -4.842 1.786 15.064 1.00 91.94 187 TYR A O 1
ATOM 1463 N N . GLY A 1 188 ? -2.769 2.207 15.838 1.00 90.62 188 GLY A N 1
ATOM 1464 C CA . GLY A 1 188 ? -2.444 3.240 14.857 1.00 90.62 188 GLY A CA 1
ATOM 1465 C C . GLY A 1 188 ? -2.809 4.661 15.302 1.00 90.62 188 GLY A C 1
ATOM 1466 O O . GLY A 1 188 ? -2.967 4.912 16.499 1.00 90.62 188 GLY A O 1
ATOM 1467 N N . PRO A 1 189 ? -2.912 5.610 14.351 1.00 94.12 189 PRO A N 1
ATOM 1468 C CA . PRO A 1 189 ? -3.217 7.005 14.649 1.00 94.12 189 PRO A CA 1
ATOM 1469 C C . PRO A 1 189 ? -4.526 7.159 15.442 1.00 94.12 189 PRO A C 1
ATOM 1471 O O . PRO A 1 189 ? -5.502 6.454 15.157 1.00 94.12 189 PRO A O 1
ATOM 1474 N N . PRO A 1 190 ? -4.590 8.070 16.429 1.00 94.38 190 PRO A N 1
ATOM 1475 C CA . PRO A 1 190 ? -5.790 8.252 17.239 1.00 94.38 190 PRO A CA 1
ATOM 1476 C C . PRO A 1 190 ? -6.975 8.759 16.401 1.00 94.38 190 PRO A C 1
ATOM 1478 O O . PRO A 1 190 ? -6.778 9.266 15.290 1.00 94.38 190 PRO A O 1
ATOM 1481 N N . PRO A 1 191 ? -8.213 8.656 16.911 1.00 94.94 191 PRO A N 1
ATOM 1482 C CA . PRO A 1 191 ? -9.336 9.371 16.319 1.00 94.94 191 PRO A CA 1
ATOM 1483 C C . PRO A 1 191 ? -9.072 10.882 16.234 1.00 94.94 191 PRO A C 1
ATOM 1485 O O . PRO A 1 191 ? -8.233 11.421 16.961 1.00 94.94 191 PRO A O 1
ATOM 1488 N N . SER A 1 192 ? -9.764 11.549 15.322 1.00 96.12 192 SER A N 1
ATOM 1489 C CA . SER A 1 192 ? -9.559 12.930 14.880 1.00 96.12 192 SER A CA 1
ATOM 1490 C C . SER A 1 192 ? -8.217 13.206 14.190 1.00 96.12 192 SER A C 1
ATOM 1492 O O . SER A 1 192 ? -7.917 14.364 13.891 1.00 96.12 192 SER A O 1
ATOM 1494 N N . SER A 1 193 ? -7.399 12.183 13.908 1.00 97.00 193 SER A N 1
ATOM 1495 C CA . SER A 1 193 ? -6.224 12.352 13.040 1.00 97.00 193 SER A CA 1
ATOM 1496 C C . SER A 1 193 ? -6.678 12.773 11.638 1.00 97.00 193 SER A C 1
ATOM 1498 O O . SER A 1 193 ? -7.649 12.208 11.136 1.00 97.00 193 SER A O 1
ATOM 1500 N N . PRO A 1 194 ? -5.994 13.718 10.972 1.00 97.31 194 PRO A N 1
ATOM 1501 C CA . PRO A 1 194 ? -6.403 14.188 9.652 1.00 97.31 194 PRO A CA 1
ATOM 1502 C C . PRO A 1 194 ? -6.299 13.075 8.600 1.00 97.31 194 PRO A C 1
ATOM 1504 O O . PRO A 1 194 ? -5.443 12.193 8.700 1.00 97.31 194 PRO A O 1
ATOM 1507 N N . SER A 1 195 ? -7.113 13.158 7.545 1.00 96.31 195 SER A N 1
ATOM 1508 C CA . SER A 1 195 ? -7.089 12.219 6.409 1.00 96.31 195 SER A CA 1
ATOM 1509 C C . SER A 1 195 ? -5.736 12.166 5.694 1.00 96.31 195 SER A C 1
ATOM 1511 O O . SER A 1 195 ? -5.401 11.150 5.093 1.00 96.31 195 SER A O 1
ATOM 1513 N N . SER A 1 196 ? -4.897 13.196 5.825 1.00 94.69 196 SER A N 1
ATOM 1514 C CA . SER A 1 196 ? -3.511 13.186 5.342 1.00 94.69 196 SER A CA 1
ATOM 1515 C C . SER A 1 196 ? -2.570 12.273 6.141 1.00 94.69 196 SER A C 1
ATOM 1517 O O . SER A 1 196 ? -1.532 11.883 5.617 1.00 94.69 196 SER A O 1
ATOM 1519 N N . ALA A 1 197 ? -2.918 11.908 7.379 1.00 95.88 197 ALA A N 1
ATOM 1520 C CA . ALA A 1 197 ? -2.087 11.097 8.274 1.00 95.88 197 ALA A CA 1
ATOM 1521 C C . ALA A 1 197 ? -2.596 9.656 8.453 1.00 95.88 197 ALA A C 1
ATOM 1523 O O . ALA A 1 197 ? -1.829 8.777 8.855 1.00 95.88 197 ALA A O 1
ATOM 1524 N N . VAL A 1 198 ? -3.877 9.394 8.173 1.00 96.69 198 VAL A N 1
ATOM 1525 C CA . VAL A 1 198 ? -4.487 8.068 8.333 1.00 96.69 198 VAL A CA 1
ATOM 1526 C C . VAL A 1 198 ? -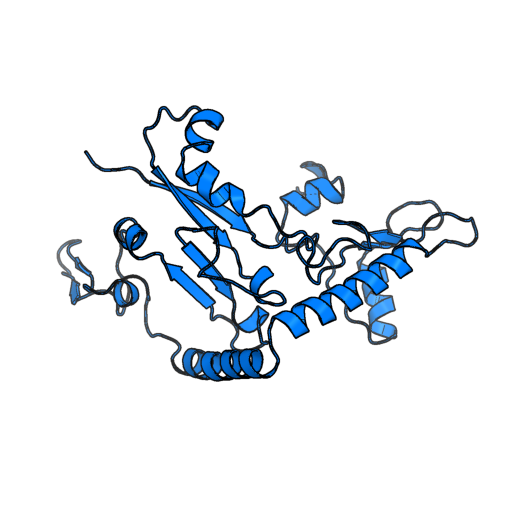5.482 7.772 7.213 1.00 96.69 198 VAL A C 1
ATOM 1528 O O . VAL A 1 198 ? -6.290 8.620 6.840 1.00 96.69 198 VAL A O 1
ATOM 1531 N N . GLY A 1 199 ? -5.401 6.563 6.665 1.00 95.81 199 GLY A N 1
ATOM 1532 C CA . GLY A 1 199 ? -6.331 6.026 5.681 1.00 95.81 199 GLY A CA 1
ATOM 1533 C C . GLY A 1 199 ? -7.536 5.331 6.315 1.00 95.81 199 GLY A C 1
ATOM 1534 O O . GLY A 1 199 ? -7.950 5.615 7.439 1.00 95.81 199 GLY A O 1
ATOM 1535 N N . SER A 1 200 ? -8.101 4.380 5.577 1.00 96.00 200 SER A N 1
ATOM 1536 C CA . SER A 1 200 ? -9.386 3.744 5.896 1.00 96.00 200 SER A CA 1
ATOM 1537 C C . SER A 1 200 ? -9.315 2.603 6.920 1.00 96.00 200 SER A C 1
ATOM 1539 O O . SER A 1 200 ? -10.339 2.003 7.242 1.00 96.00 200 SER A O 1
ATOM 1541 N N . ILE A 1 201 ? -8.124 2.246 7.404 1.00 95.19 201 ILE A N 1
ATOM 1542 C CA . ILE A 1 201 ? -7.940 1.072 8.265 1.00 95.19 201 ILE A CA 1
ATOM 1543 C C . ILE A 1 201 ? -8.198 1.422 9.739 1.00 95.19 201 ILE A C 1
ATOM 1545 O O . ILE A 1 201 ? -7.678 2.402 10.280 1.00 95.19 201 ILE A O 1
ATOM 1549 N N . CYS A 1 202 ? -8.966 0.562 10.409 1.00 95.19 202 CYS A N 1
ATOM 1550 C CA . CYS A 1 202 ? -9.101 0.529 11.862 1.00 95.19 202 CYS A CA 1
ATOM 1551 C C . CYS A 1 202 ? -8.754 -0.876 12.364 1.00 95.19 202 CYS A C 1
ATOM 1553 O O . CYS A 1 202 ? -9.598 -1.769 12.346 1.00 95.19 202 CYS A O 1
ATOM 1555 N N . CYS A 1 203 ? -7.512 -1.073 12.805 1.00 94.19 203 CYS A N 1
ATOM 1556 C CA . CYS A 1 203 ? -7.099 -2.313 13.455 1.00 94.19 203 CYS A CA 1
ATOM 1557 C C . CYS A 1 203 ? -7.373 -2.223 14.957 1.00 94.19 203 CYS A C 1
ATOM 1559 O O . CYS A 1 203 ? -7.078 -1.203 15.585 1.00 94.19 203 CYS A O 1
ATOM 1561 N N . PHE A 1 204 ? -7.928 -3.277 15.548 1.00 94.12 204 PHE A N 1
ATOM 1562 C CA . PHE A 1 204 ? -8.262 -3.304 16.966 1.00 94.12 204 PHE A CA 1
ATOM 1563 C C . PHE A 1 204 ? -8.253 -4.727 17.518 1.00 94.12 204 PHE A C 1
ATOM 1565 O O . PHE A 1 204 ? -8.399 -5.692 16.777 1.00 94.12 204 PHE A O 1
ATOM 1572 N N . ASN A 1 205 ? -8.130 -4.827 18.837 1.00 93.75 205 ASN A N 1
ATOM 1573 C CA . ASN A 1 205 ? -8.413 -6.034 19.597 1.00 93.75 205 ASN A CA 1
ATOM 1574 C C . ASN A 1 205 ? -9.537 -5.768 20.596 1.00 93.75 205 ASN A C 1
ATOM 1576 O O . ASN A 1 205 ? -9.611 -4.690 21.194 1.00 93.75 205 ASN A O 1
ATOM 1580 N N . MET A 1 206 ? -10.387 -6.768 20.814 1.00 95.62 206 MET A N 1
ATOM 1581 C CA . MET A 1 206 ? -11.365 -6.743 21.899 1.00 95.62 206 MET A CA 1
ATOM 1582 C C . MET A 1 206 ? -10.706 -7.207 23.197 1.00 95.62 206 MET A C 1
ATOM 1584 O O . MET A 1 206 ? -9.820 -8.062 23.194 1.00 95.62 206 MET A O 1
ATOM 1588 N N . LEU A 1 207 ? -11.129 -6.626 24.314 1.00 95.19 207 LEU A N 1
ATOM 1589 C CA . LEU A 1 207 ? -10.577 -6.902 25.636 1.00 95.19 207 LEU A CA 1
ATOM 1590 C C . LEU A 1 207 ? -11.607 -7.628 26.492 1.00 95.19 207 LEU A C 1
ATOM 1592 O O . LEU A 1 207 ? -12.790 -7.294 26.480 1.00 95.19 207 LEU A O 1
ATOM 1596 N N . GLN A 1 208 ? -11.150 -8.569 27.304 1.00 95.06 208 GLN A N 1
ATOM 1597 C CA . GLN A 1 208 ? -11.938 -9.184 28.365 1.00 95.06 208 GLN A CA 1
ATOM 1598 C C . GLN A 1 208 ? -12.139 -8.197 29.532 1.00 95.06 208 GLN A C 1
ATOM 1600 O O . GLN A 1 208 ? -11.321 -7.290 29.715 1.00 95.06 208 GLN A O 1
ATOM 1605 N N . PRO A 1 209 ? -13.141 -8.396 30.411 1.00 95.75 209 PRO A N 1
ATOM 1606 C CA . PRO A 1 209 ? -13.314 -7.567 31.610 1.00 95.75 209 PRO A CA 1
ATOM 1607 C C . PRO A 1 209 ? -12.084 -7.530 32.529 1.00 95.75 209 PRO A C 1
ATOM 1609 O O . PRO A 1 209 ? -11.869 -6.540 33.231 1.00 95.75 209 PRO A O 1
ATOM 1612 N N . ALA A 1 210 ? -11.266 -8.589 32.524 1.00 94.31 210 ALA A N 1
ATOM 1613 C CA . ALA A 1 210 ? -10.009 -8.657 33.268 1.00 94.31 210 ALA A CA 1
ATOM 1614 C C . ALA A 1 210 ? -8.874 -7.821 32.637 1.00 94.31 210 ALA A C 1
ATOM 1616 O O . ALA A 1 210 ? -7.916 -7.491 33.333 1.00 94.31 210 ALA A O 1
ATOM 1617 N N . GLY A 1 211 ? -9.004 -7.421 31.366 1.00 89.88 211 GLY A N 1
ATOM 1618 C CA . GLY A 1 211 ? -8.017 -6.649 30.601 1.00 89.88 211 GLY A CA 1
ATOM 1619 C C . GLY A 1 211 ? -7.184 -7.468 29.608 1.00 89.88 211 GLY A C 1
ATOM 1620 O O . GLY A 1 211 ? -6.446 -6.873 28.831 1.00 89.88 211 GLY A O 1
ATOM 1621 N N . GLY A 1 212 ? -7.307 -8.800 29.607 1.00 91.12 212 GLY A N 1
ATOM 1622 C CA . GLY A 1 212 ? -6.659 -9.665 28.614 1.00 91.12 212 GLY A CA 1
ATOM 1623 C C . GLY A 1 212 ? -7.280 -9.533 27.221 1.00 91.12 212 GLY A C 1
ATOM 1624 O O . GLY A 1 212 ? -8.424 -9.094 27.094 1.00 91.12 212 GLY A O 1
ATOM 1625 N N . LEU A 1 213 ? -6.541 -9.929 26.182 1.00 91.50 213 LEU A N 1
ATOM 1626 C CA . LEU A 1 213 ? -7.058 -9.984 24.812 1.00 91.50 213 LEU A CA 1
ATOM 1627 C C . LEU A 1 213 ? -8.140 -11.067 24.692 1.00 91.50 213 LEU A C 1
ATOM 1629 O O . LEU A 1 213 ? -8.041 -12.141 25.290 1.00 91.50 213 LEU A O 1
ATOM 1633 N N . LEU A 1 214 ? -9.190 -10.773 23.934 1.00 92.31 214 LEU A N 1
ATOM 1634 C CA . LEU A 1 214 ? -10.171 -11.763 23.508 1.00 92.31 214 LEU A CA 1
ATOM 1635 C C . LEU A 1 214 ? -9.690 -12.385 22.190 1.00 92.31 214 LEU A C 1
ATOM 1637 O O . LEU A 1 214 ? -9.192 -11.661 21.330 1.00 92.31 214 LEU A O 1
ATOM 1641 N N . ASP A 1 215 ? -9.818 -13.705 22.047 1.00 90.81 215 ASP A N 1
ATOM 1642 C CA . ASP A 1 215 ? -9.402 -14.403 20.827 1.00 90.81 215 ASP A CA 1
ATOM 1643 C C . ASP A 1 215 ? -10.166 -13.866 19.606 1.00 90.81 215 ASP A C 1
ATOM 1645 O O . ASP A 1 215 ? -11.399 -13.800 19.602 1.00 90.81 215 ASP A O 1
ATOM 1649 N N . TYR A 1 216 ? -9.431 -13.473 18.566 1.00 91.25 216 TYR A N 1
ATOM 1650 C CA . TYR A 1 216 ? -10.017 -12.909 17.356 1.00 91.25 216 TYR A CA 1
ATOM 1651 C C . TYR A 1 216 ? -10.983 -13.887 16.677 1.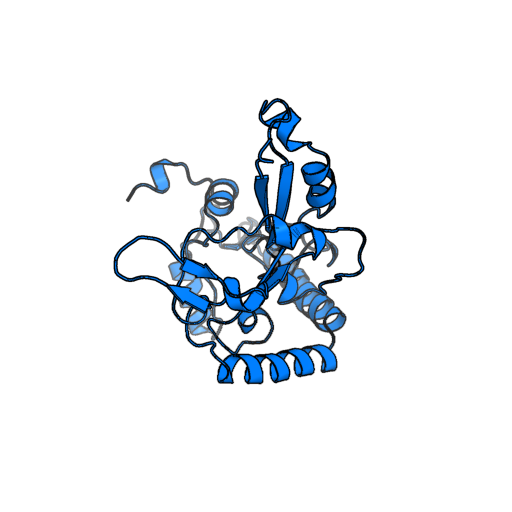00 91.25 216 TYR A C 1
ATOM 1653 O O . TYR A 1 216 ? -11.928 -13.423 16.044 1.00 91.25 216 TYR A O 1
ATOM 1661 N N . SER A 1 217 ? -10.784 -15.203 16.838 1.00 93.31 217 SER A N 1
ATOM 1662 C CA . SER A 1 217 ? -11.670 -16.236 16.285 1.00 93.31 217 SER A CA 1
ATOM 1663 C C . SER A 1 217 ? -13.093 -16.101 16.840 1.00 93.31 217 SER A C 1
ATOM 1665 O O . SER A 1 217 ? -14.070 -16.078 16.097 1.00 93.31 217 SER A O 1
ATOM 1667 N N . HIS A 1 218 ? -13.214 -15.873 18.147 1.00 93.69 218 HIS A N 1
ATOM 1668 C CA . HIS A 1 218 ? -14.501 -15.690 18.805 1.00 93.69 218 HIS A CA 1
ATOM 1669 C C . HIS A 1 218 ? -15.161 -14.357 18.425 1.00 93.69 218 HIS A C 1
ATOM 1671 O O . HIS A 1 218 ? -16.378 -14.284 18.260 1.00 93.69 218 HIS A O 1
ATOM 1677 N N . VAL A 1 219 ? -14.367 -13.290 18.264 1.00 94.75 219 VAL A N 1
ATOM 1678 C CA . VAL A 1 219 ? -14.879 -11.995 17.779 1.00 94.75 219 VAL A CA 1
ATOM 1679 C C . VAL A 1 219 ? -15.425 -12.131 16.356 1.00 94.75 219 VAL A C 1
ATOM 1681 O O . VAL A 1 219 ? -16.492 -11.593 16.063 1.00 94.75 219 VAL A O 1
ATOM 1684 N N . GLU A 1 220 ? -14.718 -12.853 15.488 1.00 95.69 220 GLU A N 1
ATOM 1685 C CA . GLU A 1 220 ? -15.133 -13.130 14.112 1.00 95.69 220 GLU A CA 1
ATOM 1686 C C . GLU A 1 220 ? -16.450 -13.901 14.057 1.00 95.69 220 GLU A C 1
ATOM 1688 O O . GLU A 1 220 ? -17.378 -13.468 13.380 1.00 95.69 220 GLU A O 1
ATOM 1693 N N . GLU A 1 221 ? -16.566 -14.998 14.808 1.00 96.12 221 GLU A N 1
ATOM 1694 C CA . GLU A 1 221 ? -17.787 -15.807 14.860 1.00 96.12 221 GLU A CA 1
ATOM 1695 C C . GLU A 1 221 ? -19.001 -14.972 15.284 1.00 96.12 221 GLU A C 1
ATOM 1697 O O . GLU A 1 221 ? -20.041 -14.997 14.621 1.00 96.12 221 GLU A O 1
ATOM 1702 N N . LEU A 1 222 ? -18.867 -14.175 16.350 1.00 96.00 222 LEU A N 1
ATOM 1703 C CA . LEU A 1 222 ? -19.941 -13.302 16.830 1.00 96.00 222 LEU A CA 1
ATOM 1704 C C . LEU A 1 222 ? -20.304 -12.206 15.820 1.00 96.00 222 LEU A C 1
ATOM 1706 O O . LEU A 1 222 ? -21.486 -11.907 15.645 1.00 96.00 222 LEU A O 1
ATOM 1710 N N . ALA A 1 223 ? -19.312 -11.614 15.150 1.00 95.88 223 ALA A N 1
ATOM 1711 C CA . ALA A 1 223 ? -19.540 -10.625 14.100 1.00 95.88 223 ALA A CA 1
ATOM 1712 C C . ALA A 1 223 ? -20.292 -11.245 12.908 1.00 95.88 223 ALA A C 1
ATOM 1714 O O . ALA A 1 223 ? -21.276 -10.673 12.429 1.00 95.88 223 ALA A O 1
ATOM 1715 N N . CYS A 1 224 ? -19.906 -12.453 12.493 1.00 96.31 224 CYS A N 1
ATOM 1716 C CA . CYS A 1 224 ? -20.558 -13.198 11.418 1.00 96.31 224 CYS A CA 1
ATOM 1717 C C . CYS A 1 224 ? -22.030 -13.504 11.727 1.00 96.31 224 CYS A C 1
ATOM 1719 O O . CYS A 1 224 ? -22.874 -13.367 10.840 1.00 96.31 224 CYS A O 1
ATOM 1721 N N . LEU A 1 225 ? -22.372 -13.838 12.979 1.00 97.44 225 LEU A N 1
ATOM 1722 C CA . LEU A 1 225 ? -23.764 -14.083 13.396 1.00 97.44 225 LEU A CA 1
ATOM 1723 C C . LEU A 1 225 ? -24.685 -12.869 13.199 1.00 97.44 225 LEU A C 1
ATOM 1725 O O . LEU A 1 225 ? -25.897 -13.039 13.067 1.00 97.44 225 LEU A O 1
ATOM 1729 N N . VAL A 1 226 ? -24.127 -11.658 13.161 1.00 97.12 226 VAL A N 1
ATOM 1730 C CA . VAL A 1 226 ? -24.870 -10.410 12.922 1.00 97.12 226 VAL A CA 1
ATOM 1731 C C . VAL A 1 226 ? -24.598 -9.805 11.540 1.00 97.12 226 VAL A C 1
ATOM 1733 O O . VAL A 1 226 ? -24.975 -8.665 11.280 1.00 97.12 226 VAL A O 1
ATOM 1736 N N . GLY A 1 227 ? -23.970 -10.562 10.634 1.00 97.06 227 GLY A N 1
ATOM 1737 C CA . GLY A 1 227 ? -23.723 -10.145 9.251 1.00 97.06 227 GLY A CA 1
ATOM 1738 C C . GLY A 1 227 ? -22.548 -9.179 9.067 1.00 97.06 227 GLY A C 1
ATOM 1739 O O . GLY A 1 227 ? -22.484 -8.491 8.049 1.00 97.06 227 GLY A O 1
ATOM 1740 N N . ILE A 1 228 ? -21.618 -9.113 10.023 1.00 96.25 228 ILE A N 1
ATOM 1741 C CA . ILE A 1 228 ? -20.395 -8.308 9.934 1.00 96.25 228 ILE A CA 1
ATOM 1742 C C . ILE A 1 228 ? -19.221 -9.225 9.592 1.00 96.25 228 ILE A C 1
ATOM 1744 O O . ILE A 1 228 ? -18.898 -10.138 10.343 1.00 96.25 228 ILE A O 1
ATOM 1748 N N . ASN A 1 229 ? -18.544 -8.943 8.478 1.00 95.56 229 ASN A N 1
ATOM 1749 C CA . ASN A 1 229 ? -17.325 -9.649 8.094 1.00 95.56 229 ASN A CA 1
ATOM 1750 C C . ASN A 1 229 ? -16.101 -8.858 8.559 1.00 95.56 229 ASN A C 1
ATOM 1752 O O . ASN A 1 229 ? -15.926 -7.698 8.179 1.00 95.56 229 ASN A O 1
ATOM 1756 N N . LEU A 1 230 ? -15.246 -9.491 9.359 1.00 94.38 230 LEU A N 1
ATOM 1757 C CA . LEU A 1 230 ? -13.995 -8.910 9.836 1.00 94.38 230 LEU A CA 1
ATOM 1758 C C . LEU A 1 230 ? -12.808 -9.574 9.141 1.00 94.38 230 LEU A C 1
ATOM 1760 O O . LEU A 1 230 ? -12.797 -10.779 8.914 1.00 94.38 230 LEU A O 1
ATOM 1764 N N . ARG A 1 231 ? -11.771 -8.790 8.839 1.00 92.19 231 ARG A N 1
ATOM 1765 C CA . ARG A 1 231 ? -10.468 -9.352 8.478 1.00 92.19 231 ARG A CA 1
ATOM 1766 C C . ARG A 1 231 ? -9.725 -9.688 9.768 1.00 92.19 231 ARG A C 1
ATOM 1768 O O . ARG A 1 231 ? -9.260 -8.781 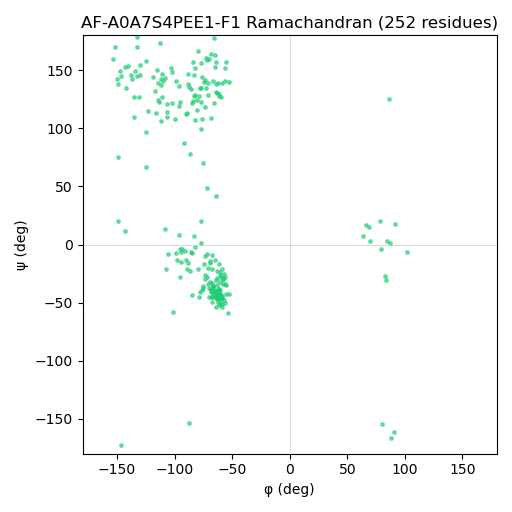10.450 1.00 92.19 231 ARG A O 1
ATOM 1775 N N . THR A 1 232 ? -9.611 -10.972 10.076 1.00 89.88 232 THR A N 1
ATOM 1776 C CA . THR A 1 232 ? -8.969 -11.485 11.294 1.00 89.88 232 THR A CA 1
ATOM 1777 C C . THR A 1 232 ? -7.677 -12.253 10.991 1.00 89.88 232 THR A C 1
ATOM 1779 O O . THR A 1 232 ? -7.322 -12.478 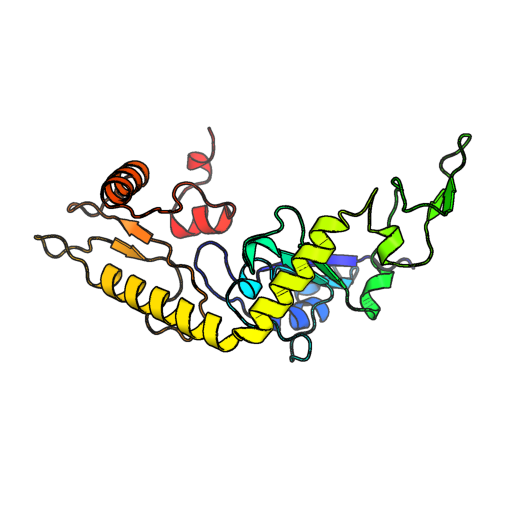9.826 1.00 89.88 232 THR A O 1
ATOM 1782 N N . GLY A 1 233 ? -6.957 -12.634 12.051 1.00 83.56 233 GLY A N 1
ATOM 1783 C CA . GLY A 1 233 ? -5.705 -13.386 11.983 1.00 83.56 233 GLY A CA 1
ATOM 1784 C C . GLY A 1 233 ? -4.455 -12.517 11.838 1.00 83.56 233 GLY A C 1
ATOM 1785 O O . GLY A 1 233 ? -4.475 -11.304 12.051 1.00 83.56 233 GLY A O 1
ATOM 1786 N N . SER A 1 234 ? -3.337 -13.157 11.489 1.00 74.06 234 SER A N 1
ATOM 1787 C CA . SER A 1 234 ? -2.070 -12.461 11.277 1.00 74.06 234 SER A CA 1
ATOM 1788 C C . SER A 1 234 ? -2.088 -11.661 9.973 1.00 74.06 234 SER A C 1
ATOM 1790 O O . SER A 1 234 ? -2.513 -12.124 8.909 1.00 74.06 234 SER A O 1
ATOM 1792 N N . PHE A 1 235 ? -1.605 -10.424 10.046 1.00 77.75 235 PHE A N 1
ATOM 1793 C CA . PHE A 1 235 ? -1.442 -9.581 8.869 1.00 77.75 235 PHE A CA 1
ATOM 1794 C C . PHE A 1 235 ? -0.139 -9.927 8.150 1.00 77.75 235 PHE A C 1
ATOM 1796 O O . PHE A 1 235 ? 0.849 -10.293 8.790 1.00 77.75 235 PHE A O 1
ATOM 1803 N N . CYS A 1 236 ? -0.093 -9.708 6.832 1.00 76.31 236 CYS A N 1
ATOM 1804 C CA . CYS A 1 236 ? 1.139 -9.748 6.032 1.00 76.31 236 CYS A CA 1
ATOM 1805 C C . CYS A 1 236 ? 2.040 -8.527 6.328 1.00 76.31 236 CYS A C 1
ATOM 1807 O O . CYS A 1 236 ? 2.445 -7.801 5.422 1.00 76.31 236 CYS A O 1
ATOM 1809 N N . ASN A 1 237 ? 2.269 -8.250 7.610 1.00 79.94 237 ASN A N 1
ATOM 1810 C CA . ASN A 1 237 ? 3.092 -7.183 8.158 1.00 79.94 237 ASN A CA 1
ATOM 1811 C C . ASN A 1 237 ? 3.684 -7.671 9.496 1.00 79.94 237 ASN A C 1
ATOM 1813 O O . ASN A 1 237 ? 3.195 -7.311 10.570 1.00 79.94 237 ASN A O 1
ATOM 1817 N N . PRO A 1 238 ? 4.700 -8.549 9.447 1.00 75.94 238 PRO A N 1
ATOM 1818 C CA . PRO A 1 238 ? 5.251 -9.174 10.646 1.00 75.94 238 PRO A CA 1
ATOM 1819 C C . PRO A 1 238 ? 5.890 -8.154 11.596 1.00 75.94 238 PRO A C 1
ATOM 1821 O O . PRO A 1 238 ? 5.832 -8.343 12.806 1.00 75.94 238 PRO A O 1
ATOM 1824 N N . GLY A 1 239 ? 6.441 -7.053 11.069 1.00 78.12 239 GLY A N 1
ATOM 1825 C CA . GLY A 1 239 ? 6.983 -5.961 11.880 1.00 78.12 239 GLY A CA 1
ATOM 1826 C C . GLY A 1 239 ? 5.909 -5.291 12.738 1.00 78.12 239 GLY A C 1
ATOM 1827 O O . GLY A 1 239 ? 6.074 -5.195 13.951 1.00 78.12 239 GLY A O 1
ATOM 1828 N N . ALA A 1 240 ? 4.776 -4.920 12.132 1.00 77.75 240 ALA A N 1
ATOM 1829 C CA . ALA A 1 240 ? 3.653 -4.347 12.872 1.00 77.75 240 ALA A CA 1
ATOM 1830 C C . ALA A 1 240 ? 3.033 -5.353 13.850 1.00 77.75 240 ALA A C 1
ATOM 1832 O O . ALA A 1 240 ? 2.728 -4.979 14.978 1.00 77.75 240 ALA A O 1
ATOM 1833 N N . ASN A 1 241 ? 2.897 -6.628 13.460 1.00 74.88 241 ASN A N 1
ATOM 1834 C CA . ASN A 1 241 ? 2.412 -7.671 14.370 1.00 74.88 241 ASN A CA 1
ATOM 1835 C C . ASN A 1 241 ? 3.321 -7.779 15.606 1.00 74.88 241 ASN A C 1
ATOM 1837 O O . ASN A 1 241 ? 2.824 -7.788 16.726 1.00 74.88 241 ASN A O 1
ATOM 1841 N N . LYS A 1 242 ? 4.646 -7.802 15.414 1.00 74.06 242 LYS A N 1
ATOM 1842 C CA . LYS A 1 242 ? 5.628 -7.872 16.504 1.00 74.06 242 LYS A CA 1
ATOM 1843 C C . LYS A 1 242 ? 5.532 -6.665 17.440 1.00 74.06 242 LYS A C 1
ATOM 1845 O O . LYS A 1 242 ? 5.417 -6.829 18.650 1.00 74.06 242 LYS A O 1
ATOM 1850 N N . GLU A 1 243 ? 5.564 -5.459 16.880 1.00 72.62 243 GLU A N 1
ATOM 1851 C CA . GLU A 1 243 ? 5.577 -4.213 17.655 1.00 72.62 243 GLU A CA 1
ATOM 1852 C C . GLU A 1 243 ? 4.255 -3.969 18.399 1.00 72.62 243 GLU A C 1
ATOM 1854 O O . GLU A 1 243 ? 4.263 -3.562 19.558 1.00 72.62 243 GLU A O 1
ATOM 1859 N N . MET A 1 244 ? 3.117 -4.242 17.756 1.00 69.25 244 MET A N 1
ATOM 1860 C CA . MET A 1 244 ? 1.798 -3.833 18.257 1.00 69.25 244 MET A CA 1
ATOM 1861 C C . MET A 1 244 ? 1.085 -4.919 19.068 1.00 69.25 244 MET A C 1
ATOM 1863 O O . MET A 1 244 ? 0.278 -4.596 19.941 1.00 69.25 244 MET A O 1
ATOM 1867 N N . LEU A 1 245 ? 1.358 -6.201 18.808 1.00 67.19 245 LEU A N 1
ATOM 1868 C CA . LEU A 1 245 ? 0.801 -7.313 19.591 1.00 67.19 245 LEU A CA 1
ATOM 1869 C C . LEU A 1 245 ? 1.748 -7.763 20.712 1.00 67.19 245 LEU A C 1
ATOM 1871 O O . LEU A 1 245 ? 1.360 -8.581 21.541 1.00 67.19 245 LEU A O 1
ATOM 1875 N N . GLY A 1 246 ? 2.972 -7.221 20.760 1.00 60.59 246 GLY A N 1
ATOM 1876 C CA . GLY A 1 246 ? 3.979 -7.587 21.755 1.00 60.59 246 GLY A CA 1
ATOM 1877 C C . GLY A 1 246 ? 4.517 -9.007 21.585 1.00 60.59 246 GLY A C 1
ATOM 1878 O O . GLY A 1 246 ? 5.133 -9.525 22.513 1.00 60.59 246 GLY A O 1
ATOM 1879 N N . HIS A 1 247 ? 4.285 -9.633 20.425 1.00 59.72 247 HIS A N 1
ATOM 1880 C CA . HIS A 1 247 ? 4.818 -10.955 20.127 1.00 59.72 247 HIS A CA 1
ATOM 1881 C C . HIS A 1 247 ? 6.344 -10.908 20.143 1.00 59.72 247 HIS A C 1
ATOM 1883 O O . HIS A 1 247 ? 6.982 -10.074 19.495 1.00 59.72 247 HIS A O 1
ATOM 1889 N N . THR A 1 248 ? 6.942 -11.806 20.904 1.00 56.38 248 THR A N 1
ATOM 1890 C CA . THR A 1 248 ? 8.378 -12.052 20.888 1.00 56.38 248 THR A CA 1
ATOM 1891 C C . THR A 1 248 ? 8.732 -12.929 19.689 1.00 56.38 248 THR A C 1
ATOM 1893 O O . THR A 1 248 ? 7.862 -13.495 19.032 1.00 56.38 248 THR A O 1
ATOM 1896 N N . SER A 1 249 ? 10.021 -13.027 19.352 1.00 57.69 249 SER A N 1
ATOM 1897 C CA . SER A 1 249 ? 10.451 -13.909 18.258 1.00 57.69 249 SER A CA 1
ATOM 1898 C C . SER A 1 249 ? 10.091 -15.383 18.520 1.00 57.69 249 SER A C 1
ATOM 1900 O O . SER A 1 249 ? 9.882 -16.116 17.563 1.00 57.69 249 SER A O 1
ATOM 1902 N N . GLU A 1 250 ? 9.970 -15.782 19.793 1.00 55.78 250 GLU A N 1
ATOM 1903 C CA . GLU A 1 250 ? 9.591 -17.134 20.230 1.00 55.78 250 GLU A CA 1
ATOM 1904 C C . GLU A 1 250 ? 8.105 -17.440 19.972 1.00 55.78 250 GLU A C 1
ATOM 1906 O O . GLU A 1 250 ? 7.760 -18.580 19.694 1.00 55.78 250 GLU A O 1
ATOM 1911 N N . ASP A 1 251 ? 7.229 -16.427 19.958 1.00 53.53 251 ASP A N 1
ATOM 1912 C CA . ASP A 1 251 ? 5.793 -16.602 19.668 1.00 53.53 251 ASP A CA 1
ATOM 1913 C C . ASP A 1 251 ? 5.502 -16.885 18.178 1.00 53.53 251 ASP A C 1
ATOM 1915 O O . ASP A 1 251 ? 4.364 -17.171 17.802 1.00 53.53 251 ASP A O 1
ATOM 1919 N N . VAL A 1 252 ? 6.513 -16.748 17.310 1.00 53.50 252 VAL A N 1
ATOM 1920 C CA . VAL A 1 252 ? 6.418 -16.927 15.849 1.00 53.50 252 VAL A CA 1
ATOM 1921 C C . VAL A 1 252 ? 7.054 -18.250 15.395 1.00 53.50 252 VAL A C 1
ATOM 1923 O O . VAL A 1 252 ? 6.903 -18.637 14.235 1.00 53.50 252 VAL A O 1
ATOM 1926 N N . GLU A 1 253 ? 7.740 -18.964 16.289 1.00 46.62 253 GLU A N 1
ATOM 1927 C CA . GLU A 1 253 ? 8.229 -20.317 16.022 1.00 46.62 253 GLU A CA 1
ATOM 1928 C C . GLU A 1 253 ? 7.075 -21.314 16.226 1.00 46.62 253 GLU A C 1
ATOM 1930 O O . GLU A 1 253 ? 6.515 -21.425 17.315 1.00 46.62 253 GLU A O 1
ATOM 1935 N N . LEU A 1 254 ? 6.676 -21.982 15.137 1.00 43.38 254 LEU A N 1
ATOM 1936 C CA . LEU A 1 254 ? 5.700 -23.080 15.137 1.00 43.38 254 LEU A CA 1
ATOM 1937 C C . LEU A 1 254 ? 6.302 -24.364 15.717 1.00 43.38 254 LEU A C 1
ATOM 1939 O O . LEU A 1 254 ? 7.440 -24.701 15.313 1.00 43.38 254 LEU A O 1
#